Protein AF-X1FLJ1-F1 (afdb_monomer)

Radius of gyration: 23.93 Å; Cα contacts (8 Å, |Δi|>4): 595; chains: 1; bounding box: 66×40×69 Å

Solvent-accessible surface area (backbone atoms only — not comparable to full-atom values): 18015 Å² total; per-residue (Å²): 128,72,86,78,74,88,87,56,89,52,42,34,60,37,15,29,49,49,35,49,60,53,47,43,65,40,50,75,71,75,46,80,61,61,67,45,67,51,75,45,75,44,58,87,47,90,91,46,60,68,49,54,51,33,19,53,48,22,20,47,53,44,37,47,75,64,66,22,41,76,78,51,66,51,78,42,78,34,81,56,66,58,34,33,45,34,34,29,73,41,66,41,79,48,57,82,45,59,62,70,29,29,25,37,34,38,79,88,59,56,69,50,72,52,65,52,55,67,72,64,43,55,53,48,45,56,52,44,42,51,28,62,74,38,70,40,61,48,79,48,78,45,76,37,51,68,83,78,27,80,82,49,100,75,61,90,34,67,13,38,42,30,36,38,37,41,63,49,67,49,81,40,32,39,42,30,39,21,50,43,78,42,38,44,45,33,50,49,53,42,36,76,74,67,34,46,27,34,39,32,19,58,48,56,94,45,28,42,56,91,67,41,75,76,48,76,43,67,42,51,36,49,68,76,63,48,53,75,78,52,84,68,29,68,51,23,33,37,38,37,47,46,99,43,69,72,55,39,42,55,49,44,71,74,49,58,84,51,52,41,70,38,40,29,32,65,56,52,62,73,57,43,51,53,47,50,56,52,41,42,75,72,68,47,50,74,72,51,56,69,62,46,36,60,47,46,40,49,93,76,80,58,82,49,52,63,46,42,22,51,22,34,50,50,37,52,51,48,51,62,49,42,62,57,44,78,60,66,77,128

Structure (mmCIF, N/CA/C/O backbone):
data_AF-X1FLJ1-F1
#
_entry.id   AF-X1FLJ1-F1
#
loop_
_atom_site.group_PDB
_atom_site.id
_atom_site.type_symbol
_atom_site.label_atom_id
_atom_site.label_alt_id
_atom_site.label_comp_id
_atom_site.label_asym_id
_atom_site.label_entity_id
_atom_site.label_seq_id
_atom_site.pdbx_PDB_ins_code
_atom_site.Cartn_x
_atom_site.Cartn_y
_atom_site.Cartn_z
_atom_site.occupancy
_atom_site.B_iso_or_equiv
_atom_site.auth_seq_id
_atom_site.auth_comp_id
_atom_site.auth_asym_id
_atom_site.auth_atom_id
_atom_site.pdbx_PDB_model_num
ATOM 1 N N . LEU A 1 1 ? 14.827 -4.213 -20.653 1.00 69.88 1 LEU A N 1
ATOM 2 C CA . LEU A 1 1 ? 14.057 -4.646 -19.470 1.00 69.88 1 LEU A CA 1
ATOM 3 C C . LEU A 1 1 ? 13.052 -3.550 -19.236 1.00 69.88 1 LEU A C 1
ATOM 5 O O . LEU A 1 1 ? 13.488 -2.444 -18.949 1.00 69.88 1 LEU A O 1
ATOM 9 N N . ASP A 1 2 ? 11.773 -3.857 -19.389 1.00 81.25 2 ASP A N 1
ATOM 10 C CA . ASP A 1 2 ? 10.688 -2.946 -19.048 1.00 81.25 2 ASP A CA 1
ATOM 11 C C . ASP A 1 2 ? 9.865 -3.532 -17.919 1.00 81.25 2 ASP A C 1
ATOM 13 O O . ASP A 1 2 ? 9.737 -4.748 -17.787 1.00 81.25 2 ASP A O 1
ATOM 17 N N . LEU A 1 3 ? 9.362 -2.641 -17.075 1.00 81.38 3 LEU A N 1
ATOM 18 C CA . LEU A 1 3 ? 8.649 -2.964 -15.853 1.00 81.38 3 LEU A CA 1
ATOM 19 C C . LEU A 1 3 ? 7.486 -1.997 -15.723 1.00 81.38 3 LEU A C 1
ATOM 21 O O . LEU A 1 3 ? 7.620 -0.808 -16.011 1.00 81.38 3 LEU A O 1
ATOM 25 N N . ILE A 1 4 ? 6.358 -2.517 -15.264 1.00 85.38 4 ILE A N 1
ATOM 26 C CA . ILE A 1 4 ? 5.171 -1.728 -14.979 1.00 85.38 4 ILE A CA 1
ATOM 27 C C . ILE A 1 4 ? 4.525 -2.270 -13.709 1.00 85.38 4 ILE A C 1
ATOM 29 O O . ILE A 1 4 ? 4.491 -3.480 -13.486 1.00 85.38 4 ILE A O 1
ATOM 33 N N . THR A 1 5 ? 4.045 -1.374 -12.855 1.00 84.69 5 THR A N 1
ATOM 34 C CA . THR A 1 5 ? 3.242 -1.740 -11.688 1.00 84.69 5 THR A CA 1
ATOM 35 C C . THR A 1 5 ? 1.772 -1.900 -12.089 1.00 84.69 5 THR A C 1
ATOM 37 O O . THR A 1 5 ? 1.360 -1.361 -13.117 1.00 84.69 5 THR A O 1
ATOM 40 N N . PRO A 1 6 ? 0.948 -2.634 -11.322 1.00 81.06 6 PRO A N 1
ATOM 41 C CA . PRO A 1 6 ? -0.472 -2.791 -11.634 1.00 81.06 6 PRO A CA 1
ATOM 42 C C . PRO A 1 6 ? -1.200 -1.447 -11.792 1.00 81.06 6 PRO A C 1
ATOM 44 O O . PRO A 1 6 ? -1.387 -0.713 -10.822 1.00 81.06 6 PRO A O 1
ATOM 47 N N . ILE A 1 7 ? -1.629 -1.137 -13.021 1.00 81.56 7 ILE A N 1
ATOM 48 C CA . ILE A 1 7 ? -2.402 0.076 -13.357 1.00 81.56 7 ILE A CA 1
ATOM 49 C C . ILE A 1 7 ? -3.901 -0.193 -13.556 1.00 81.56 7 ILE A C 1
ATOM 51 O O . ILE A 1 7 ? -4.692 0.741 -13.668 1.00 81.56 7 ILE A O 1
ATOM 55 N N . VAL A 1 8 ? -4.297 -1.467 -13.598 1.00 85.25 8 VAL A N 1
ATOM 56 C CA . VAL A 1 8 ? -5.686 -1.924 -13.733 1.00 85.25 8 VAL A CA 1
ATOM 57 C C . VAL A 1 8 ? -5.975 -3.017 -12.706 1.00 85.25 8 VAL A C 1
ATOM 59 O O . VAL A 1 8 ? -5.059 -3.694 -12.245 1.00 85.25 8 VAL A O 1
ATOM 62 N N . ASN A 1 9 ? -7.249 -3.180 -12.341 1.00 83.25 9 ASN A N 1
ATOM 63 C CA . ASN A 1 9 ? -7.660 -4.171 -11.340 1.00 83.25 9 ASN A CA 1
ATOM 64 C C . ASN A 1 9 ? -7.818 -5.587 -11.916 1.00 83.25 9 ASN A C 1
ATOM 66 O O . ASN A 1 9 ? -7.752 -6.545 -11.156 1.00 83.25 9 ASN A O 1
ATOM 70 N N . ASP A 1 10 ? -8.054 -5.722 -13.224 1.00 92.25 10 ASP A N 1
ATOM 71 C CA . ASP A 1 10 ? -8.157 -7.029 -13.876 1.00 92.25 10 ASP A CA 1
ATOM 72 C C . ASP A 1 10 ? -6.744 -7.618 -14.072 1.00 92.25 10 ASP A C 1
ATOM 74 O O . ASP A 1 10 ? -5.948 -7.033 -14.819 1.00 92.25 10 ASP A O 1
ATOM 78 N N . PRO A 1 11 ? -6.405 -8.747 -13.420 1.00 93.44 11 PRO A N 1
ATOM 79 C CA . PRO A 1 11 ? -5.055 -9.301 -13.476 1.00 93.44 11 PRO A CA 1
ATOM 80 C C . PRO A 1 11 ? -4.674 -9.801 -14.875 1.00 93.44 11 PRO A C 1
ATOM 82 O O . PRO A 1 11 ? -3.530 -9.639 -15.296 1.00 93.44 11 PRO A O 1
ATOM 85 N N . TYR A 1 12 ? -5.627 -10.362 -15.624 1.00 96.56 12 TYR A N 1
ATOM 86 C CA . TYR A 1 12 ? -5.382 -10.854 -16.978 1.00 96.56 12 TYR A CA 1
ATOM 87 C C . TYR A 1 12 ? -5.084 -9.693 -17.930 1.00 96.56 12 TYR A C 1
ATOM 89 O O . TYR A 1 12 ? -4.070 -9.704 -18.632 1.00 96.56 12 TYR A O 1
ATOM 97 N N . ILE A 1 13 ? -5.905 -8.639 -17.890 1.00 96.31 13 ILE A N 1
ATOM 98 C CA . ILE A 1 13 ? -5.662 -7.420 -18.674 1.00 96.31 13 ILE A CA 1
ATOM 99 C C . ILE A 1 13 ? -4.334 -6.774 -18.264 1.00 96.31 13 ILE A C 1
ATOM 101 O O . ILE A 1 13 ? -3.586 -6.309 -19.126 1.00 96.31 13 ILE A O 1
ATOM 105 N N . PHE A 1 14 ? -3.992 -6.768 -16.972 1.00 95.69 14 PHE A N 1
ATOM 106 C CA . PHE A 1 14 ? -2.696 -6.260 -16.527 1.00 95.69 14 PHE A CA 1
ATOM 107 C C . PHE A 1 14 ? -1.528 -7.034 -17.155 1.00 95.69 14 PHE A C 1
ATOM 109 O O . PHE A 1 14 ? -0.599 -6.413 -17.674 1.00 95.69 14 PHE A O 1
ATOM 116 N N . GLY A 1 15 ? -1.603 -8.368 -17.188 1.00 95.62 15 GLY A N 1
ATOM 117 C CA . GLY A 1 15 ? -0.629 -9.211 -17.882 1.00 95.62 15 GLY A CA 1
ATOM 118 C C . GLY A 1 15 ? -0.461 -8.841 -19.357 1.00 95.62 15 GLY A C 1
ATOM 119 O O . GLY A 1 15 ? 0.662 -8.682 -19.842 1.00 95.62 15 GLY A O 1
ATOM 120 N N . GLN A 1 16 ? -1.577 -8.616 -20.058 1.00 96.56 16 GLN A N 1
ATOM 121 C CA . GLN A 1 16 ? -1.565 -8.178 -21.456 1.00 96.56 16 GLN A CA 1
ATOM 122 C C . GLN A 1 16 ? -0.873 -6.819 -21.636 1.00 96.56 16 GLN A C 1
ATOM 124 O O . GLN A 1 16 ? -0.062 -6.645 -22.551 1.00 96.56 16 GLN A O 1
ATOM 129 N N . ILE A 1 17 ? -1.171 -5.855 -20.760 1.00 95.69 17 ILE A N 1
ATOM 130 C CA . ILE A 1 17 ? -0.551 -4.525 -20.771 1.00 95.69 17 ILE A CA 1
ATOM 131 C C . ILE A 1 17 ? 0.958 -4.638 -20.533 1.00 95.69 17 ILE A C 1
ATOM 133 O O . ILE A 1 17 ? 1.732 -4.037 -21.275 1.00 95.69 17 ILE A O 1
ATOM 137 N N . ALA A 1 18 ? 1.388 -5.424 -19.542 1.00 94.50 18 ALA A N 1
ATOM 138 C CA . ALA A 1 18 ? 2.800 -5.592 -19.207 1.00 94.50 18 ALA A CA 1
ATOM 139 C C . ALA A 1 18 ? 3.608 -6.203 -20.364 1.00 94.50 18 ALA A C 1
ATOM 141 O O . ALA A 1 18 ? 4.689 -5.705 -20.702 1.00 94.50 18 ALA A O 1
ATOM 142 N N . ALA A 1 19 ? 3.062 -7.232 -21.022 1.00 94.81 19 ALA A N 1
ATOM 143 C CA . ALA A 1 19 ? 3.672 -7.820 -22.211 1.00 94.81 19 ALA A CA 1
ATOM 144 C C . ALA A 1 19 ? 3.721 -6.822 -23.376 1.00 94.81 19 ALA A C 1
ATOM 146 O O . ALA A 1 19 ? 4.769 -6.649 -23.992 1.00 94.81 19 ALA A O 1
ATOM 147 N N . THR A 1 20 ? 2.623 -6.109 -23.640 1.00 94.31 20 THR A N 1
ATOM 148 C CA . THR A 1 20 ? 2.565 -5.097 -24.708 1.00 94.31 20 THR A CA 1
ATOM 149 C C . THR A 1 20 ? 3.592 -3.989 -24.484 1.00 94.31 20 THR A C 1
ATOM 151 O O . THR A 1 20 ? 4.325 -3.640 -25.407 1.00 94.31 20 THR A O 1
ATOM 154 N N . ASN A 1 21 ? 3.702 -3.484 -23.252 1.00 92.50 21 ASN A N 1
ATOM 155 C CA . ASN A 1 21 ? 4.694 -2.481 -22.873 1.00 92.50 21 ASN A CA 1
ATOM 156 C C . ASN A 1 21 ? 6.121 -2.981 -23.140 1.00 92.50 21 ASN A C 1
ATOM 158 O O . ASN A 1 21 ? 6.906 -2.281 -23.766 1.00 92.50 21 ASN A O 1
ATOM 162 N N . SER A 1 22 ? 6.423 -4.221 -22.748 1.00 91.38 22 SER A N 1
ATOM 163 C CA . SER A 1 22 ? 7.750 -4.821 -22.944 1.00 91.38 22 SER A CA 1
ATOM 164 C C . SER A 1 22 ? 8.102 -5.081 -24.414 1.00 91.38 22 SER A C 1
ATOM 166 O O . SER A 1 22 ? 9.275 -5.090 -24.780 1.00 91.38 22 SER A O 1
ATOM 168 N N . LEU A 1 23 ? 7.104 -5.327 -25.266 1.00 92.62 23 LEU A N 1
ATOM 169 C CA . LEU A 1 23 ? 7.299 -5.569 -26.699 1.00 92.62 23 LEU A CA 1
ATOM 170 C C . LEU A 1 23 ? 7.331 -4.273 -27.522 1.00 92.62 23 LEU A C 1
ATOM 172 O O . LEU A 1 23 ? 7.890 -4.265 -28.620 1.00 92.62 23 LEU A O 1
ATOM 176 N N . SER A 1 24 ? 6.745 -3.189 -27.006 1.00 91.19 24 SER A N 1
ATOM 177 C CA . SER A 1 24 ? 6.569 -1.915 -27.710 1.00 91.19 24 SER A CA 1
ATOM 178 C C . SER A 1 24 ? 7.878 -1.369 -28.281 1.00 91.19 24 SER A C 1
ATOM 180 O O . SER A 1 24 ? 7.930 -1.001 -29.454 1.00 91.19 24 SER A O 1
ATOM 182 N N . ASP A 1 25 ? 8.955 -1.384 -27.494 1.00 85.38 25 ASP A N 1
ATOM 183 C CA . ASP A 1 25 ? 10.261 -0.867 -27.916 1.00 85.38 25 ASP A CA 1
ATOM 184 C C . ASP A 1 25 ? 10.845 -1.651 -29.101 1.00 85.38 25 ASP A C 1
ATOM 186 O O . ASP A 1 25 ? 11.463 -1.072 -29.995 1.00 85.38 25 ASP A O 1
ATOM 190 N N . ILE A 1 26 ? 10.601 -2.965 -29.165 1.00 90.00 26 ILE A N 1
ATOM 191 C CA . ILE A 1 26 ? 11.050 -3.805 -30.284 1.00 90.00 26 ILE A CA 1
ATOM 192 C C . ILE A 1 26 ? 10.320 -3.396 -31.565 1.00 90.00 26 ILE A C 1
ATOM 194 O O . ILE A 1 26 ? 10.958 -3.205 -32.603 1.00 90.00 26 ILE A O 1
ATOM 198 N N . PHE A 1 27 ? 8.998 -3.221 -31.489 1.00 91.25 27 PHE A N 1
ATOM 199 C CA . PHE A 1 27 ? 8.196 -2.790 -32.632 1.00 91.25 27 PHE A CA 1
ATOM 200 C C . PHE A 1 27 ? 8.548 -1.374 -33.091 1.00 91.25 27 PHE A C 1
ATOM 202 O O . PHE A 1 27 ? 8.663 -1.138 -34.293 1.00 91.25 27 PHE A O 1
ATOM 209 N N . ALA A 1 28 ? 8.769 -0.446 -32.156 1.00 88.81 28 ALA A N 1
ATOM 210 C CA . ALA A 1 28 ? 9.144 0.934 -32.460 1.00 88.81 28 ALA A CA 1
ATOM 211 C C . ALA A 1 28 ? 10.463 1.024 -33.245 1.00 88.81 28 ALA A C 1
ATOM 213 O O . ALA A 1 28 ? 10.627 1.897 -34.096 1.00 88.81 28 ALA A O 1
ATOM 214 N N . MET A 1 29 ? 11.376 0.079 -33.015 1.00 90.94 29 MET A N 1
ATOM 215 C CA . MET A 1 29 ? 12.639 -0.040 -33.746 1.00 90.94 29 MET A CA 1
ATOM 216 C C . MET A 1 29 ? 12.513 -0.793 -35.085 1.00 90.94 29 MET A C 1
ATOM 218 O O . MET A 1 29 ? 13.524 -1.057 -35.736 1.00 90.94 29 MET A O 1
ATOM 222 N N . GLY A 1 30 ? 11.299 -1.170 -35.503 1.00 92.62 30 GLY A N 1
ATOM 223 C CA . GLY A 1 30 ? 11.052 -1.992 -36.694 1.00 92.62 30 GLY A CA 1
ATOM 224 C C . GLY A 1 30 ? 11.479 -3.455 -36.534 1.00 92.62 30 GLY A C 1
ATOM 225 O O . GLY A 1 30 ? 11.584 -4.185 -37.520 1.00 92.62 30 GLY A O 1
ATOM 226 N N . GLY A 1 31 ? 11.760 -3.885 -35.303 1.00 93.06 31 GLY A N 1
ATOM 227 C CA . GLY A 1 31 ? 12.138 -5.251 -34.980 1.00 93.06 31 GLY A CA 1
ATOM 228 C C . GLY A 1 31 ? 10.933 -6.185 -34.897 1.00 93.06 31 GLY A C 1
ATOM 229 O O . GLY A 1 31 ? 9.794 -5.766 -34.694 1.00 93.06 31 GLY A O 1
ATOM 230 N N . ARG A 1 32 ? 11.204 -7.490 -35.004 1.00 94.06 32 ARG A N 1
ATOM 231 C CA . ARG A 1 32 ? 10.230 -8.549 -34.722 1.00 94.06 32 ARG A CA 1
ATOM 232 C C . ARG A 1 32 ? 10.650 -9.293 -33.453 1.00 94.06 32 ARG A C 1
ATOM 234 O O . ARG A 1 32 ? 11.754 -9.845 -33.446 1.00 94.06 32 ARG A O 1
ATOM 241 N N . PRO A 1 33 ? 9.817 -9.344 -32.400 1.00 94.00 33 PRO A N 1
ATOM 242 C CA . PRO A 1 33 ? 10.139 -10.126 -31.215 1.00 94.00 33 PRO A CA 1
ATOM 243 C C . PRO A 1 33 ? 10.197 -11.618 -31.571 1.00 94.00 33 PRO A C 1
ATOM 245 O O . PRO A 1 33 ? 9.377 -12.119 -32.338 1.00 94.00 33 PRO A O 1
ATOM 248 N N . LEU A 1 34 ? 11.199 -12.325 -31.042 1.00 94.25 34 LEU A N 1
ATOM 249 C CA . LEU A 1 34 ? 11.383 -13.766 -31.271 1.00 94.25 34 LEU A CA 1
ATOM 250 C C . LEU A 1 34 ? 11.090 -14.576 -30.014 1.00 94.25 34 LEU A C 1
ATOM 252 O O . LEU A 1 34 ? 10.431 -15.611 -30.081 1.00 94.25 34 LEU A O 1
ATOM 256 N N . MET A 1 35 ? 11.583 -14.101 -28.871 1.00 93.25 35 MET A N 1
ATOM 257 C CA . MET A 1 35 ? 11.403 -14.734 -27.573 1.00 93.25 35 MET A CA 1
ATOM 258 C C . MET A 1 35 ? 11.147 -13.682 -26.495 1.00 93.25 35 MET A C 1
ATOM 260 O O . MET A 1 35 ? 11.638 -12.558 -26.600 1.00 93.25 35 MET A O 1
ATOM 264 N N . ALA A 1 36 ? 10.419 -14.071 -25.453 1.00 93.19 36 ALA A N 1
ATOM 265 C CA . ALA A 1 36 ? 10.181 -13.281 -24.251 1.00 93.19 36 ALA A CA 1
ATOM 266 C C . ALA A 1 36 ? 10.453 -14.113 -22.988 1.00 93.19 36 ALA A C 1
ATOM 268 O O . ALA A 1 36 ? 10.401 -15.346 -23.017 1.00 93.19 36 ALA A O 1
ATOM 269 N N . LEU A 1 37 ? 10.723 -13.425 -21.879 1.00 92.00 37 LEU A N 1
ATOM 270 C CA . LEU A 1 37 ? 10.804 -13.997 -20.537 1.00 92.00 37 LEU A CA 1
ATOM 271 C C . LEU A 1 37 ? 9.834 -13.239 -19.631 1.00 92.00 37 LEU A C 1
ATOM 273 O O . LEU A 1 37 ? 9.880 -12.010 -19.592 1.00 92.00 37 LEU A O 1
ATOM 277 N N . ASN A 1 38 ? 9.001 -13.958 -18.880 1.00 89.31 38 ASN A N 1
ATOM 278 C CA . ASN A 1 38 ? 8.121 -13.344 -17.888 1.00 89.31 38 ASN A CA 1
ATOM 279 C C . ASN A 1 38 ? 8.876 -13.155 -16.572 1.00 89.31 38 ASN A C 1
ATOM 281 O O . ASN A 1 38 ? 9.329 -14.124 -15.970 1.00 89.31 38 ASN A O 1
ATOM 285 N N . ILE A 1 39 ? 8.998 -11.916 -16.106 1.00 88.25 39 ILE A N 1
ATOM 286 C CA . ILE A 1 39 ? 9.539 -11.617 -14.779 1.00 88.25 39 ILE A CA 1
ATOM 287 C C . ILE A 1 39 ? 8.430 -10.960 -13.975 1.00 88.25 39 ILE A C 1
ATOM 289 O O . ILE A 1 39 ? 7.877 -9.949 -14.403 1.00 88.25 39 ILE A O 1
ATOM 293 N N . VAL A 1 40 ? 8.095 -11.545 -12.828 1.00 88.00 40 VAL A N 1
ATOM 294 C CA . VAL A 1 40 ? 6.990 -11.075 -11.992 1.00 88.00 40 VAL A CA 1
ATOM 295 C C . VAL A 1 40 ? 7.403 -10.998 -10.528 1.00 88.00 40 VAL A C 1
ATOM 297 O O . VAL A 1 40 ? 7.971 -11.931 -9.964 1.00 88.00 40 VAL A O 1
ATOM 300 N N . CYS A 1 41 ? 7.096 -9.865 -9.913 1.00 84.50 41 CYS A N 1
ATOM 301 C CA . CYS A 1 41 ? 7.136 -9.682 -8.471 1.00 84.50 41 CYS A CA 1
ATOM 302 C C . CYS A 1 41 ? 5.701 -9.843 -7.970 1.00 84.50 41 CYS A C 1
ATOM 304 O O . CYS A 1 41 ? 4.820 -9.100 -8.405 1.00 84.50 41 CYS A O 1
ATOM 306 N N . PHE A 1 42 ? 5.449 -10.841 -7.127 1.00 84.62 42 PHE A N 1
ATOM 307 C CA . PHE A 1 42 ? 4.107 -11.133 -6.628 1.00 84.62 42 PHE A CA 1
ATOM 308 C C . PHE A 1 42 ? 4.179 -11.495 -5.142 1.00 84.62 42 PHE A C 1
ATOM 310 O O . PHE A 1 42 ? 5.039 -12.299 -4.774 1.00 84.62 42 PHE A O 1
ATOM 317 N N . PRO A 1 43 ? 3.325 -10.924 -4.278 1.00 79.31 43 PRO A N 1
ATOM 318 C CA . PRO A 1 43 ? 3.330 -11.263 -2.864 1.00 79.31 43 PRO A CA 1
ATOM 319 C C . PRO A 1 43 ? 2.867 -12.704 -2.665 1.00 79.31 43 PRO A C 1
ATOM 321 O O . PRO A 1 43 ? 1.841 -13.128 -3.198 1.00 79.31 43 PRO A O 1
ATOM 324 N N . GLU A 1 44 ? 3.623 -13.470 -1.882 1.00 76.38 44 GLU A N 1
ATOM 325 C CA . GLU A 1 44 ? 3.192 -14.793 -1.437 1.00 76.38 44 GLU A CA 1
ATOM 326 C C . GLU A 1 44 ? 2.045 -14.642 -0.434 1.00 76.38 44 GLU A C 1
ATOM 328 O O . GLU A 1 44 ? 2.251 -14.481 0.768 1.00 76.38 44 GLU A O 1
ATOM 333 N N . GLU A 1 45 ? 0.823 -14.659 -0.958 1.00 71.94 45 GLU A N 1
ATOM 334 C CA . GLU A 1 45 ? -0.414 -14.576 -0.191 1.00 71.94 45 GLU A CA 1
ATOM 335 C C . GLU A 1 45 ? -1.278 -15.807 -0.483 1.00 71.94 45 GLU A C 1
ATOM 337 O O . GLU A 1 45 ? -1.580 -16.136 -1.639 1.00 71.94 45 GLU A O 1
ATOM 342 N N . GLU A 1 46 ? -1.670 -16.508 0.582 1.00 66.31 46 GLU A N 1
ATOM 343 C CA . GLU A 1 46 ? -2.487 -17.715 0.488 1.00 66.31 46 GLU A CA 1
ATOM 344 C C . GLU A 1 46 ? -3.801 -17.419 -0.256 1.00 66.31 46 GLU A C 1
ATOM 346 O O . GLU A 1 46 ? -4.460 -16.405 -0.032 1.00 66.31 46 GLU A O 1
ATOM 351 N N . GLY A 1 47 ? -4.159 -18.284 -1.209 1.00 68.94 47 GLY A N 1
ATOM 352 C CA . GLY A 1 47 ? -5.358 -18.116 -2.036 1.00 68.94 47 GLY A CA 1
ATOM 353 C C . GLY A 1 47 ? -5.248 -17.097 -3.180 1.00 68.94 47 GLY A C 1
ATOM 354 O O . GLY A 1 47 ? -6.179 -17.003 -3.979 1.00 68.94 47 GLY A O 1
ATOM 355 N N . LYS A 1 48 ? -4.130 -16.370 -3.343 1.00 81.62 48 LYS A N 1
ATOM 356 C CA . LYS A 1 48 ? -3.985 -15.355 -4.412 1.00 81.62 48 LYS A CA 1
ATOM 357 C C . LYS A 1 48 ? -3.217 -15.819 -5.651 1.00 81.62 48 LYS A C 1
ATOM 359 O O . LYS A 1 48 ? -3.223 -15.106 -6.650 1.00 81.62 48 LYS A O 1
ATOM 364 N N . TYR A 1 49 ? -2.679 -17.040 -5.662 1.00 87.00 49 TYR A N 1
ATOM 365 C CA . TYR A 1 49 ? -1.955 -17.601 -6.817 1.00 87.00 49 TYR A CA 1
ATOM 366 C C . TYR A 1 49 ? -2.770 -17.648 -8.118 1.00 87.00 49 TYR A C 1
ATOM 368 O O . TYR A 1 49 ? -2.213 -17.425 -9.185 1.00 87.00 49 TYR A O 1
ATOM 376 N N . HIS A 1 50 ? -4.093 -17.807 -8.047 1.00 89.56 50 HIS A N 1
ATOM 377 C CA . HIS A 1 50 ? -4.945 -17.713 -9.239 1.00 89.56 50 HIS A CA 1
ATOM 378 C C . HIS A 1 50 ? -4.847 -16.349 -9.964 1.00 89.56 50 HIS A C 1
ATOM 380 O O . HIS A 1 50 ? -4.969 -16.292 -11.184 1.00 89.56 50 HIS A O 1
ATOM 386 N N . LEU A 1 51 ? -4.587 -15.246 -9.2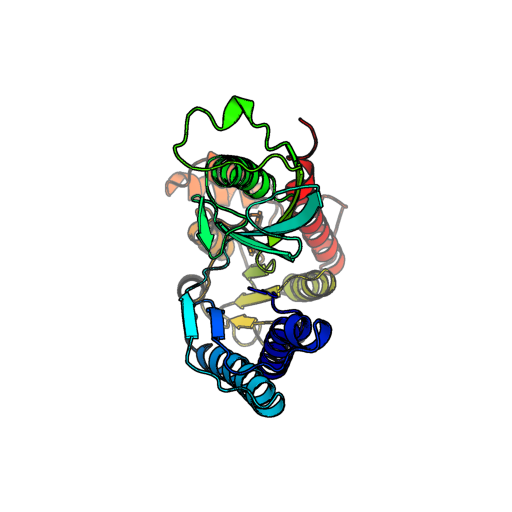43 1.00 91.19 51 LEU A N 1
ATOM 387 C CA . LEU A 1 51 ? -4.376 -13.927 -9.851 1.00 91.19 51 LEU A CA 1
ATOM 388 C C . LEU A 1 51 ? -3.041 -13.895 -10.596 1.00 91.19 51 LEU A C 1
ATOM 390 O O . LEU A 1 51 ? -2.962 -13.327 -11.682 1.00 91.19 51 LEU A O 1
ATOM 394 N N . LEU A 1 52 ? -2.004 -14.516 -10.023 1.00 91.56 52 LEU A N 1
ATOM 395 C CA . LEU A 1 52 ? -0.706 -14.665 -10.673 1.00 91.56 52 LEU A CA 1
ATOM 396 C C . LEU A 1 52 ? -0.843 -15.462 -11.976 1.00 91.56 52 LEU A C 1
ATOM 398 O O . LEU A 1 52 ? -0.325 -15.025 -13.002 1.00 91.56 52 LEU A O 1
ATOM 402 N N . ASP A 1 53 ? -1.597 -16.562 -11.958 1.00 93.00 53 ASP A N 1
ATOM 403 C CA . ASP A 1 53 ? -1.878 -17.359 -13.156 1.00 93.00 53 ASP A CA 1
ATOM 404 C C . ASP A 1 53 ? -2.556 -16.513 -14.242 1.00 93.00 53 ASP A C 1
ATOM 406 O O . ASP A 1 53 ? -2.129 -16.526 -15.396 1.00 93.00 53 ASP A O 1
ATOM 410 N N . MET A 1 54 ? -3.562 -15.708 -13.876 1.00 95.88 54 MET A N 1
ATOM 411 C CA . MET A 1 54 ? -4.235 -14.795 -14.807 1.00 95.88 54 MET A CA 1
ATOM 412 C C . MET A 1 54 ? -3.275 -13.762 -15.415 1.00 95.88 54 MET A C 1
ATOM 414 O O . MET A 1 54 ? -3.312 -13.546 -16.627 1.00 95.88 54 MET A O 1
ATOM 418 N N . ILE A 1 55 ? -2.398 -13.151 -14.607 1.00 95.19 55 ILE A N 1
ATOM 419 C CA . ILE A 1 55 ? -1.383 -12.193 -15.085 1.00 95.19 55 ILE A CA 1
ATOM 420 C C . ILE A 1 55 ? -0.442 -12.871 -16.082 1.00 95.19 55 ILE A C 1
ATOM 422 O O . ILE A 1 55 ? -0.214 -12.361 -17.181 1.00 95.19 55 ILE A O 1
ATOM 426 N N . LEU A 1 56 ? 0.104 -14.031 -15.713 1.00 95.25 56 LEU A N 1
ATOM 427 C CA . LEU A 1 56 ? 1.040 -14.768 -16.556 1.00 95.25 56 LEU A CA 1
ATOM 428 C C . LEU A 1 56 ? 0.379 -15.221 -17.862 1.00 95.25 56 LEU A C 1
ATOM 430 O O . LEU A 1 56 ? 1.005 -15.107 -18.917 1.00 95.25 56 LEU A O 1
ATOM 434 N N . GLN A 1 57 ? -0.882 -15.656 -17.805 1.00 96.44 57 GLN A N 1
ATOM 435 C CA . GLN A 1 57 ? -1.658 -16.044 -18.979 1.00 96.44 57 GLN A CA 1
ATOM 436 C C . GLN A 1 57 ? -1.904 -14.857 -19.915 1.00 96.44 57 GLN A C 1
ATOM 438 O O . GLN A 1 57 ? -1.644 -14.963 -21.110 1.00 96.44 57 GLN A O 1
ATOM 443 N N . GLY A 1 58 ? -2.331 -13.705 -19.388 1.00 96.94 58 GLY A N 1
ATOM 444 C CA . GLY A 1 58 ? -2.537 -12.502 -20.199 1.00 96.94 58 GLY A CA 1
ATOM 445 C C . GLY A 1 58 ? -1.258 -12.053 -20.908 1.00 96.94 58 GLY A C 1
ATOM 446 O O . GLY A 1 58 ? -1.280 -11.712 -22.093 1.00 96.94 58 GLY A O 1
ATOM 447 N N . GLY A 1 59 ? -0.118 -12.118 -20.215 1.00 96.31 59 GLY A N 1
ATOM 448 C CA . GLY A 1 59 ? 1.180 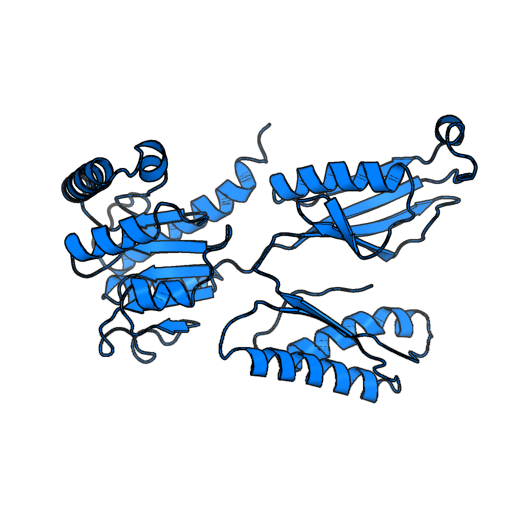-11.838 -20.822 1.00 96.31 59 GLY A CA 1
ATOM 449 C C . GLY A 1 59 ? 1.556 -12.848 -21.911 1.00 96.31 59 GLY A C 1
ATOM 450 O O . GLY A 1 59 ? 1.963 -12.452 -23.005 1.00 96.31 59 GLY A O 1
ATOM 451 N N . ALA A 1 60 ? 1.377 -14.145 -21.642 1.00 96.56 60 ALA A N 1
ATOM 452 C CA . ALA A 1 60 ? 1.663 -15.217 -22.594 1.00 96.56 60 ALA A CA 1
ATOM 453 C C . ALA A 1 60 ? 0.829 -15.090 -23.879 1.00 96.56 60 ALA A C 1
ATOM 455 O O . ALA A 1 60 ? 1.382 -15.195 -24.975 1.00 96.56 60 ALA A O 1
ATOM 456 N N . ASP A 1 61 ? -0.465 -14.783 -23.754 1.00 97.88 61 ASP A N 1
ATOM 457 C CA . ASP A 1 61 ? -1.367 -14.602 -24.893 1.00 97.88 61 ASP A CA 1
ATOM 458 C C . ASP A 1 61 ? -0.912 -13.443 -25.789 1.00 97.88 61 ASP A C 1
ATOM 460 O O . ASP A 1 61 ? -0.898 -13.574 -27.014 1.00 97.88 61 ASP A O 1
ATOM 464 N N . LYS A 1 62 ? -0.457 -12.326 -25.203 1.00 97.00 62 LYS A N 1
ATOM 465 C CA . LYS A 1 62 ? 0.056 -11.187 -25.983 1.00 97.00 62 LYS A CA 1
ATOM 466 C C . LYS A 1 62 ? 1.403 -11.450 -26.638 1.00 97.00 62 LYS A C 1
ATOM 468 O O . LYS A 1 62 ? 1.629 -10.998 -27.759 1.00 97.00 62 LYS A O 1
ATOM 473 N N . VAL A 1 63 ? 2.286 -12.200 -25.983 1.00 96.62 63 VAL A N 1
ATOM 474 C CA . VAL A 1 63 ? 3.544 -12.653 -26.597 1.00 96.62 63 VAL A CA 1
ATOM 475 C C . VAL A 1 63 ? 3.258 -13.563 -27.798 1.00 96.62 63 VAL A C 1
ATOM 477 O O . VAL A 1 63 ? 3.875 -13.393 -28.852 1.00 96.62 63 VAL A O 1
ATOM 480 N N . ALA A 1 64 ? 2.291 -14.475 -27.670 1.00 96.75 64 ALA A N 1
ATOM 481 C CA . ALA A 1 64 ? 1.872 -15.356 -28.756 1.00 96.75 64 ALA A CA 1
ATOM 482 C C . ALA A 1 64 ? 1.228 -14.579 -29.918 1.00 96.75 64 ALA A C 1
ATOM 484 O O . ALA A 1 64 ? 1.571 -14.818 -31.076 1.00 96.75 64 ALA A O 1
ATOM 485 N N . GLU A 1 65 ? 0.359 -13.606 -29.625 1.00 96.81 65 GLU A N 1
ATOM 486 C CA . GLU A 1 65 ? -0.244 -12.702 -30.619 1.00 96.81 65 GLU A CA 1
ATOM 487 C C . GLU A 1 65 ? 0.817 -11.913 -31.403 1.00 96.81 65 GLU A C 1
ATOM 489 O O . GLU A 1 65 ? 0.697 -11.738 -32.615 1.00 96.81 65 GLU A O 1
ATOM 494 N N . ALA A 1 66 ? 1.904 -11.508 -30.740 1.00 95.75 66 ALA A N 1
ATOM 495 C CA . ALA A 1 66 ? 3.056 -10.858 -31.363 1.00 95.75 66 ALA A CA 1
ATOM 496 C C . ALA A 1 66 ? 3.933 -11.801 -32.218 1.00 95.75 66 ALA A C 1
ATOM 498 O O . ALA A 1 66 ? 4.909 -11.353 -32.828 1.00 95.75 66 ALA A O 1
ATOM 499 N N . GLY A 1 67 ? 3.618 -13.100 -32.271 1.00 95.88 67 GLY A N 1
ATOM 500 C CA . GLY A 1 67 ? 4.379 -14.106 -33.015 1.00 95.88 67 GLY A CA 1
ATOM 501 C C . GLY A 1 67 ? 5.726 -14.468 -32.380 1.00 95.88 67 GLY A C 1
ATOM 502 O O . GLY A 1 67 ? 6.626 -14.927 -33.091 1.00 95.88 67 GLY A O 1
ATOM 503 N N . ALA A 1 68 ? 5.871 -14.243 -31.072 1.00 95.88 68 ALA A N 1
ATOM 504 C CA . ALA A 1 68 ? 7.054 -14.576 -30.288 1.00 95.88 68 ALA A CA 1
ATOM 505 C C . ALA A 1 68 ? 6.798 -15.782 -29.368 1.00 95.88 68 ALA A C 1
ATOM 507 O O . ALA A 1 68 ? 5.659 -16.135 -29.068 1.00 95.88 68 ALA A O 1
ATOM 508 N N . LEU A 1 69 ? 7.873 -16.424 -28.909 1.00 95.62 69 LEU A N 1
ATOM 509 C CA . LEU A 1 69 ? 7.814 -17.545 -27.970 1.00 95.62 69 LEU A CA 1
ATOM 510 C C . LEU A 1 69 ? 8.073 -17.070 -26.536 1.00 95.62 69 LEU A C 1
ATOM 512 O O . LEU A 1 69 ? 9.107 -16.466 -26.259 1.00 95.62 69 LEU A O 1
ATOM 516 N N . LEU A 1 70 ? 7.200 -17.414 -25.591 1.00 95.31 70 LEU A N 1
ATOM 517 C CA . LEU A 1 70 ? 7.527 -17.276 -24.173 1.00 95.31 70 LEU A CA 1
ATOM 518 C C . LEU A 1 70 ? 8.465 -18.422 -23.761 1.00 95.31 70 LEU A C 1
ATOM 520 O O . LEU A 1 70 ? 8.043 -19.570 -23.656 1.00 95.31 70 LEU A O 1
ATOM 524 N N . ALA A 1 71 ? 9.749 -18.119 -23.564 1.00 94.19 71 ALA A N 1
ATOM 525 C CA . ALA A 1 71 ? 10.791 -19.125 -23.338 1.00 94.19 71 ALA A CA 1
ATOM 526 C C . ALA A 1 71 ? 10.937 -19.545 -21.864 1.00 94.19 71 ALA A C 1
ATOM 528 O O . ALA A 1 71 ? 11.654 -20.496 -21.558 1.00 94.19 71 ALA A O 1
ATOM 529 N N . GLY A 1 72 ? 10.284 -18.833 -20.946 1.00 92.81 72 GLY A N 1
ATOM 530 C CA . GLY A 1 72 ? 10.353 -19.085 -19.512 1.00 92.81 72 GLY A CA 1
ATOM 531 C C . GLY A 1 72 ? 10.137 -17.813 -18.705 1.00 92.81 72 GLY A C 1
ATOM 532 O O . GLY A 1 72 ? 9.522 -16.853 -19.177 1.00 92.81 72 GLY A O 1
ATOM 533 N N . GLY A 1 73 ? 10.658 -17.802 -17.482 1.00 89.31 73 GLY A N 1
ATOM 534 C CA . GLY A 1 73 ? 10.502 -16.669 -16.588 1.00 89.31 73 GLY A CA 1
ATOM 535 C C . GLY A 1 73 ? 11.047 -16.893 -15.185 1.00 89.31 73 GLY A C 1
ATOM 536 O O . GLY A 1 73 ? 11.626 -17.938 -14.884 1.00 89.31 73 GLY A O 1
ATOM 537 N N . HIS A 1 74 ? 10.849 -15.895 -14.331 1.00 88.00 74 HIS A N 1
ATOM 538 C CA . HIS A 1 74 ? 11.125 -15.973 -12.904 1.00 88.00 74 HIS A CA 1
ATOM 539 C C . HIS A 1 74 ? 10.060 -15.212 -12.113 1.00 88.00 74 HIS A C 1
ATOM 541 O O . HIS A 1 74 ? 9.612 -14.143 -12.530 1.00 88.00 74 HIS A O 1
ATOM 547 N N . SER A 1 75 ? 9.684 -15.751 -10.959 1.00 86.12 75 SER A N 1
ATOM 548 C CA . SER A 1 75 ? 8.782 -15.103 -10.011 1.00 86.12 75 SER A CA 1
ATOM 549 C C . SER A 1 75 ? 9.496 -14.893 -8.685 1.00 86.12 75 SER A C 1
ATOM 551 O O . SER A 1 75 ? 10.159 -15.806 -8.194 1.00 86.12 75 SER A O 1
ATOM 553 N N . VAL A 1 76 ? 9.342 -13.712 -8.096 1.00 82.38 76 VAL A N 1
ATOM 554 C CA . VAL A 1 76 ? 9.908 -13.378 -6.786 1.00 82.38 76 VAL A CA 1
ATOM 555 C C . VAL A 1 76 ? 8.771 -13.075 -5.821 1.00 82.38 76 VAL A C 1
ATOM 557 O O . VAL A 1 76 ? 7.841 -12.352 -6.182 1.00 82.38 76 VAL A O 1
ATOM 560 N N . ASN A 1 77 ? 8.866 -13.612 -4.601 1.00 80.31 77 ASN A N 1
ATOM 561 C CA . ASN A 1 77 ? 7.994 -13.218 -3.499 1.00 80.31 77 ASN A CA 1
ATOM 562 C C . ASN A 1 77 ? 8.308 -11.765 -3.111 1.00 80.31 77 ASN A C 1
ATOM 564 O O . ASN A 1 77 ? 9.322 -11.497 -2.462 1.00 80.31 77 ASN A O 1
ATOM 568 N N . ASP A 1 78 ? 7.454 -10.841 -3.539 1.00 77.56 78 ASP A N 1
ATOM 569 C CA . ASP A 1 78 ? 7.577 -9.418 -3.237 1.00 77.56 78 ASP A CA 1
ATOM 570 C C . ASP A 1 78 ? 6.628 -9.025 -2.110 1.00 77.56 78 ASP A C 1
ATOM 572 O O . ASP A 1 78 ? 5.412 -9.017 -2.270 1.00 77.56 78 ASP A O 1
ATOM 576 N N . LYS A 1 79 ? 7.188 -8.639 -0.964 1.00 71.31 79 LYS A N 1
ATOM 577 C CA . LYS A 1 79 ? 6.424 -8.226 0.222 1.00 71.31 79 LYS A CA 1
ATOM 578 C C . LYS A 1 79 ? 6.003 -6.754 0.181 1.00 71.31 79 LYS A C 1
ATOM 580 O O . LYS A 1 79 ? 5.757 -6.164 1.234 1.00 71.31 79 LYS A O 1
ATOM 585 N N . GLY A 1 80 ? 5.943 -6.157 -1.008 1.00 72.56 80 GLY A N 1
ATOM 586 C CA . GLY A 1 80 ? 5.691 -4.735 -1.182 1.00 72.56 80 GLY A CA 1
ATOM 587 C C . GLY A 1 80 ? 6.883 -3.926 -0.692 1.00 72.56 80 GLY A C 1
ATOM 588 O O . GLY A 1 80 ? 6.743 -3.067 0.179 1.00 72.56 80 GLY A O 1
ATOM 589 N N . GLU A 1 81 ? 8.072 -4.213 -1.217 1.00 77.19 81 GLU A N 1
ATOM 590 C CA . GLU A 1 81 ? 9.229 -3.360 -0.963 1.00 77.19 81 GLU A CA 1
ATOM 591 C C . GLU A 1 81 ? 9.256 -2.176 -1.936 1.00 77.19 81 GLU A C 1
ATOM 593 O O . GLU A 1 81 ? 8.978 -2.308 -3.126 1.00 77.19 81 GLU A O 1
ATOM 598 N N . THR A 1 82 ? 9.621 -0.994 -1.439 1.00 83.38 82 THR A N 1
ATOM 599 C CA . THR A 1 82 ? 9.932 0.135 -2.320 1.00 83.38 82 THR A CA 1
ATOM 600 C C . THR A 1 82 ? 11.228 -0.160 -3.071 1.00 83.38 82 THR A C 1
ATOM 602 O O . THR A 1 82 ? 12.260 -0.429 -2.450 1.00 83.38 82 THR A O 1
ATOM 605 N N . ILE A 1 83 ? 11.188 -0.051 -4.396 1.00 88.56 83 ILE A N 1
ATOM 606 C CA . ILE A 1 83 ? 12.352 -0.212 -5.275 1.00 88.56 83 ILE A CA 1
ATOM 607 C C . ILE A 1 83 ? 12.521 1.025 -6.150 1.00 88.56 83 ILE A C 1
ATOM 609 O O . ILE A 1 83 ? 11.607 1.834 -6.303 1.00 88.56 83 ILE A O 1
ATOM 613 N N . ALA A 1 84 ? 13.704 1.181 -6.729 1.00 92.06 84 ALA A N 1
ATOM 614 C CA . ALA A 1 84 ? 13.995 2.269 -7.645 1.00 92.06 84 ALA A CA 1
ATOM 615 C C . ALA A 1 84 ? 14.249 1.728 -9.049 1.00 92.06 84 ALA A C 1
ATOM 617 O O . ALA A 1 84 ? 14.993 0.762 -9.221 1.00 92.06 84 ALA A O 1
ATOM 618 N N . LEU A 1 85 ? 13.665 2.384 -10.048 1.00 93.12 85 LEU A N 1
ATOM 619 C CA . LEU A 1 85 ? 13.947 2.156 -11.456 1.00 93.12 85 LEU A CA 1
ATOM 620 C C . LEU A 1 85 ? 14.826 3.289 -11.972 1.00 93.12 85 LEU A C 1
ATOM 622 O O . LEU A 1 85 ? 14.394 4.431 -12.111 1.00 93.12 85 LEU A O 1
ATOM 626 N N . VAL A 1 86 ? 16.068 2.964 -12.294 1.00 94.31 86 VAL A N 1
ATOM 627 C CA . VAL A 1 86 ? 16.989 3.882 -12.952 1.00 94.31 86 VAL A CA 1
ATOM 628 C C . VAL A 1 86 ? 16.841 3.728 -14.456 1.00 94.31 86 VAL A C 1
ATOM 630 O O . VAL A 1 86 ? 16.926 2.615 -14.967 1.00 94.31 86 VAL A O 1
ATOM 633 N N . THR A 1 87 ? 16.664 4.834 -15.174 1.00 94.06 87 THR A N 1
ATOM 634 C CA . THR A 1 87 ? 16.632 4.867 -16.642 1.00 94.06 87 THR A CA 1
ATOM 635 C C . THR A 1 87 ? 17.659 5.860 -17.173 1.00 94.06 87 THR A C 1
ATOM 637 O O . THR A 1 87 ? 17.685 7.013 -16.745 1.00 94.06 87 THR A O 1
ATOM 640 N N . VAL A 1 88 ? 18.477 5.443 -18.139 1.00 93.44 88 VAL A N 1
ATOM 641 C CA . VAL A 1 88 ? 19.312 6.353 -18.933 1.00 93.44 88 VAL A CA 1
ATOM 642 C C . VAL A 1 88 ? 18.411 7.102 -19.909 1.00 93.44 88 VAL A C 1
ATOM 644 O O . VAL A 1 88 ? 17.823 6.494 -20.802 1.00 93.44 88 VAL A O 1
ATOM 647 N N . ILE A 1 89 ? 18.295 8.417 -19.743 1.00 94.00 89 ILE A N 1
ATOM 648 C CA . ILE A 1 89 ? 17.382 9.252 -20.540 1.00 94.00 89 ILE A CA 1
ATOM 649 C C . ILE A 1 89 ? 18.104 10.103 -21.588 1.00 94.00 89 ILE A C 1
ATOM 651 O O . ILE A 1 89 ? 17.486 10.551 -22.547 1.00 94.00 89 ILE A O 1
ATOM 655 N N . GLU A 1 90 ? 19.408 10.329 -21.422 1.00 92.06 90 GLU A N 1
ATOM 656 C CA . GLU A 1 90 ? 20.233 11.081 -22.370 1.00 92.06 90 GLU A CA 1
ATOM 657 C C . GLU A 1 90 ? 21.667 10.549 -22.326 1.00 92.06 90 GLU A C 1
ATOM 659 O O . GLU A 1 90 ? 22.205 10.273 -21.251 1.00 92.06 90 GLU A O 1
ATOM 664 N N . THR A 1 91 ? 22.300 10.442 -23.490 1.00 90.25 91 THR A N 1
ATOM 665 C CA . THR A 1 91 ? 23.726 10.124 -23.621 1.00 90.25 91 THR A CA 1
ATOM 666 C C . THR A 1 91 ? 24.363 11.041 -24.656 1.00 90.25 91 THR A C 1
ATOM 668 O O . THR A 1 91 ? 23.776 11.263 -25.716 1.00 90.25 91 THR A O 1
ATOM 671 N N . LYS A 1 92 ? 25.579 11.527 -24.401 1.00 85.94 92 LYS A N 1
ATOM 672 C CA . LYS A 1 92 ? 26.408 12.251 -25.378 1.00 85.94 92 LYS A CA 1
ATOM 673 C C . LYS A 1 92 ? 27.778 11.603 -25.474 1.00 85.94 92 LYS A C 1
ATOM 675 O O . LYS A 1 92 ? 28.368 11.268 -24.457 1.00 85.94 92 LYS A O 1
ATOM 680 N N . GLY A 1 93 ? 28.315 11.468 -26.684 1.00 82.81 93 GLY A N 1
ATOM 681 C CA . GLY A 1 93 ? 29.610 10.817 -26.896 1.00 82.81 93 GLY A CA 1
ATOM 682 C C . GLY A 1 93 ? 29.574 9.311 -26.612 1.00 82.81 93 GLY A C 1
ATOM 683 O O . GLY A 1 93 ? 28.535 8.668 -26.743 1.00 82.81 93 GLY A O 1
ATOM 684 N N . SER A 1 94 ? 30.727 8.741 -26.251 1.00 79.12 94 SER A N 1
ATOM 685 C CA . SER A 1 94 ? 30.855 7.300 -26.001 1.00 79.12 94 SER A CA 1
ATOM 686 C C . SER A 1 94 ? 30.439 6.958 -24.570 1.00 79.12 94 SER A C 1
ATOM 688 O O . SER A 1 94 ? 31.097 7.382 -23.617 1.00 79.12 94 SER A O 1
ATOM 690 N N . THR A 1 95 ? 29.356 6.195 -24.431 1.00 77.12 95 THR A N 1
ATOM 691 C CA . THR A 1 95 ? 28.809 5.710 -23.156 1.00 77.12 95 THR A CA 1
ATOM 692 C C . THR A 1 95 ? 28.649 4.182 -23.212 1.00 77.12 95 THR A C 1
ATOM 694 O O . THR A 1 95 ? 28.398 3.648 -24.294 1.00 77.12 95 THR A O 1
ATOM 697 N N . PRO A 1 96 ? 28.794 3.447 -22.088 1.00 74.75 96 PRO A N 1
ATOM 698 C CA . PRO A 1 96 ? 28.734 1.978 -22.100 1.00 74.75 96 PRO A CA 1
ATOM 699 C C . PRO A 1 96 ? 27.365 1.410 -22.504 1.00 74.75 96 PRO A C 1
ATOM 701 O O . PRO A 1 96 ? 27.269 0.290 -23.009 1.00 74.75 96 PRO A O 1
ATOM 704 N N . ARG A 1 97 ? 26.291 2.172 -22.268 1.00 83.25 97 ARG A N 1
ATOM 705 C CA . ARG A 1 97 ? 24.918 1.859 -22.673 1.00 83.25 97 ARG A CA 1
ATOM 706 C C . ARG A 1 97 ? 24.240 3.114 -23.210 1.00 83.25 97 ARG A C 1
ATOM 708 O O . ARG A 1 97 ? 24.526 4.213 -22.751 1.00 83.25 97 ARG A O 1
ATOM 715 N N . GLY A 1 98 ? 23.336 2.922 -24.168 1.00 84.44 98 GLY A N 1
ATOM 716 C CA . GLY A 1 98 ? 22.552 4.002 -24.761 1.00 84.44 98 GLY A CA 1
ATOM 717 C C . GLY A 1 98 ? 21.310 4.379 -23.952 1.00 84.44 98 GLY A C 1
ATOM 718 O O . GLY A 1 98 ? 20.947 3.720 -22.973 1.00 84.44 98 GLY A O 1
ATOM 719 N N . VAL A 1 99 ? 20.639 5.434 -24.418 1.00 88.69 99 VAL A N 1
ATOM 720 C CA . VAL A 1 99 ? 19.309 5.849 -23.950 1.00 88.69 99 VAL A CA 1
ATOM 721 C C . VAL A 1 99 ? 18.346 4.657 -23.939 1.00 88.69 99 VAL A C 1
ATOM 723 O O . VAL A 1 99 ? 18.352 3.837 -24.855 1.00 88.69 99 VAL A O 1
ATOM 726 N N . GLY A 1 100 ? 17.538 4.560 -22.884 1.00 85.69 100 GLY A N 1
ATOM 727 C CA . GLY A 1 100 ? 16.597 3.463 -22.660 1.00 85.69 100 GLY A CA 1
ATOM 728 C C . GLY A 1 100 ? 17.152 2.323 -21.804 1.00 85.69 100 GLY A C 1
ATOM 729 O O . GLY A 1 100 ? 16.374 1.496 -21.336 1.00 85.69 100 GLY A O 1
ATOM 730 N N . ALA A 1 101 ? 18.461 2.281 -21.521 1.00 88.75 101 ALA A N 1
ATOM 731 C CA . ALA A 1 101 ? 19.007 1.311 -20.574 1.00 88.75 101 ALA A CA 1
ATOM 732 C C . ALA A 1 101 ? 18.411 1.511 -19.173 1.00 88.75 101 ALA A C 1
ATOM 734 O O . ALA A 1 101 ? 18.322 2.642 -18.685 1.00 88.75 101 ALA A O 1
ATOM 735 N N . LYS A 1 102 ? 18.011 0.407 -18.531 1.00 91.56 102 LYS A N 1
ATOM 736 C CA . LYS A 1 102 ? 17.365 0.418 -17.217 1.00 91.56 102 LYS A CA 1
ATOM 737 C C . LYS A 1 102 ? 18.061 -0.495 -16.218 1.00 91.56 102 LYS A C 1
ATOM 739 O O . LYS A 1 102 ? 18.610 -1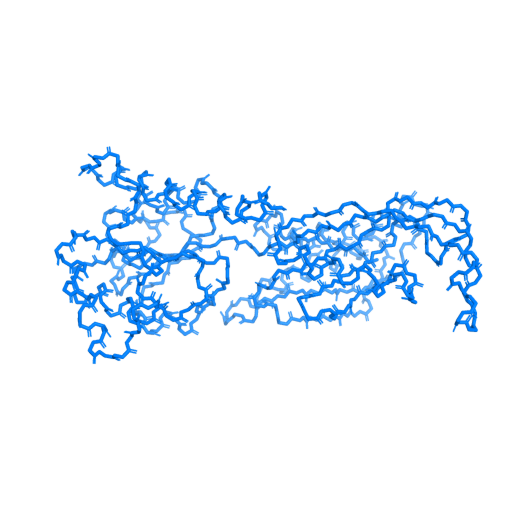.536 -16.587 1.00 91.56 102 LYS A O 1
ATOM 744 N N . MET A 1 103 ? 17.975 -0.113 -14.951 1.00 92.50 103 MET A N 1
ATOM 745 C CA . MET A 1 103 ? 18.455 -0.885 -13.811 1.00 92.50 103 MET A CA 1
ATOM 746 C C . MET A 1 103 ? 17.494 -0.707 -12.639 1.00 92.50 103 MET A C 1
ATOM 748 O O . MET A 1 103 ? 17.206 0.416 -12.235 1.00 92.50 103 MET A O 1
ATOM 752 N N . LEU A 1 104 ? 17.008 -1.816 -12.094 1.00 90.56 104 LEU A N 1
ATOM 753 C CA . LEU A 1 104 ? 16.324 -1.841 -10.810 1.00 90.56 104 LEU A CA 1
ATOM 754 C C . LEU A 1 104 ? 17.336 -1.895 -9.678 1.00 90.56 104 LEU A C 1
ATOM 756 O O . LEU A 1 104 ? 18.352 -2.575 -9.809 1.00 90.56 104 LEU A O 1
ATOM 760 N N . VAL A 1 105 ? 17.020 -1.240 -8.565 1.00 91.00 105 VAL A N 1
ATOM 761 C CA . VAL A 1 105 ? 17.824 -1.273 -7.341 1.00 91.00 105 VAL A CA 1
ATOM 762 C C . VAL A 1 105 ? 16.896 -1.337 -6.127 1.00 91.00 105 VAL A C 1
ATOM 764 O O . VAL A 1 105 ? 15.941 -0.560 -6.036 1.00 91.00 105 VAL A O 1
ATOM 767 N N . ASN A 1 106 ? 17.167 -2.245 -5.188 1.00 89.06 106 ASN A N 1
ATOM 768 C CA . ASN A 1 106 ? 16.452 -2.303 -3.909 1.00 89.06 106 ASN A CA 1
ATOM 769 C C . ASN A 1 106 ? 17.171 -1.492 -2.807 1.00 89.06 106 ASN A C 1
ATOM 771 O O . ASN A 1 106 ? 18.258 -0.950 -3.014 1.00 89.06 106 ASN A O 1
ATOM 775 N N . LYS A 1 107 ? 16.588 -1.434 -1.602 1.00 85.94 107 LYS A N 1
ATOM 776 C CA . LYS A 1 107 ? 17.162 -0.715 -0.442 1.00 85.94 107 LYS A CA 1
ATOM 777 C C . LYS A 1 107 ? 18.571 -1.184 -0.041 1.00 85.94 107 LYS A C 1
ATOM 779 O O . LYS A 1 107 ? 19.340 -0.393 0.503 1.00 85.94 107 LYS A O 1
ATOM 784 N N . ASP A 1 108 ? 18.911 -2.441 -0.329 1.00 87.25 108 ASP A N 1
ATOM 785 C CA . ASP A 1 108 ? 20.206 -3.049 -0.003 1.00 87.25 108 ASP A CA 1
ATOM 786 C C . ASP A 1 108 ? 21.256 -2.800 -1.103 1.00 87.25 108 ASP A C 1
ATOM 788 O O . ASP A 1 108 ? 22.443 -3.070 -0.918 1.00 87.25 108 ASP A O 1
ATOM 792 N N . GLY A 1 109 ? 20.846 -2.226 -2.240 1.00 87.69 109 GLY A N 1
ATOM 793 C CA . GLY A 1 109 ? 21.697 -1.996 -3.407 1.00 87.69 109 GLY A CA 1
ATOM 794 C C . GLY A 1 109 ? 21.826 -3.204 -4.336 1.00 87.69 109 GLY A C 1
ATOM 795 O O . GLY A 1 109 ? 22.682 -3.186 -5.216 1.00 87.69 109 GLY A O 1
ATOM 796 N N . LEU A 1 110 ? 21.006 -4.246 -4.157 1.00 88.81 110 LEU A N 1
ATOM 797 C CA . LEU A 1 110 ? 20.911 -5.350 -5.112 1.00 88.81 110 LEU A CA 1
ATOM 798 C C . LEU A 1 110 ? 20.271 -4.851 -6.405 1.00 88.81 110 LEU A C 1
ATOM 800 O O . LEU A 1 110 ? 19.295 -4.099 -6.356 1.00 88.81 110 LEU A O 1
ATOM 804 N N . ILE A 1 111 ? 20.814 -5.291 -7.543 1.00 89.31 111 ILE A N 1
ATOM 805 C CA . ILE A 1 111 ? 20.421 -4.792 -8.861 1.00 89.31 111 ILE A CA 1
ATOM 806 C C . ILE A 1 111 ? 19.835 -5.867 -9.774 1.00 89.31 111 ILE A C 1
ATOM 808 O O . ILE A 1 111 ? 20.188 -7.042 -9.690 1.00 89.31 111 ILE A O 1
ATOM 812 N N . SER A 1 112 ? 18.982 -5.432 -10.702 1.00 86.06 112 SER A N 1
ATOM 813 C CA . SER A 1 112 ? 18.576 -6.206 -11.878 1.00 86.06 112 SER A CA 1
ATOM 814 C C . SER A 1 112 ? 18.607 -5.318 -13.121 1.00 86.06 112 SER A C 1
ATOM 816 O O . SER A 1 112 ? 18.036 -4.227 -13.131 1.00 86.06 112 SER A O 1
ATOM 818 N N . GLY A 1 113 ? 19.289 -5.766 -14.176 1.00 85.62 113 GLY A N 1
ATOM 819 C CA . GLY A 1 113 ? 19.680 -4.908 -15.299 1.00 85.62 113 GLY A CA 1
ATOM 820 C C . GLY A 1 113 ? 20.967 -4.123 -15.020 1.00 85.62 113 GLY A C 1
ATOM 821 O O . GLY A 1 113 ? 21.622 -4.318 -14.003 1.00 85.62 113 GLY A O 1
ATOM 822 N N . THR A 1 114 ? 21.359 -3.266 -15.960 1.00 89.31 114 THR A N 1
ATOM 823 C CA . THR A 1 114 ? 22.574 -2.444 -15.866 1.00 89.31 114 THR A CA 1
ATOM 824 C C . THR A 1 114 ? 22.420 -1.198 -16.729 1.00 89.31 114 THR A C 1
ATOM 826 O O . THR A 1 114 ? 21.839 -1.247 -17.817 1.00 89.31 114 THR A O 1
ATOM 829 N N . ILE A 1 115 ? 22.983 -0.086 -16.262 1.00 88.94 115 ILE A N 1
ATOM 830 C CA . ILE A 1 115 ? 23.080 1.171 -17.021 1.00 88.94 115 ILE A CA 1
ATOM 831 C C . ILE A 1 115 ? 24.471 1.380 -17.630 1.00 88.94 115 ILE A C 1
ATOM 833 O O . ILE A 1 115 ? 24.736 2.422 -18.220 1.00 88.94 115 ILE A O 1
ATOM 837 N N . GLY A 1 116 ? 25.363 0.394 -17.512 1.00 84.12 116 GLY A N 1
ATOM 838 C CA . GLY A 1 116 ? 26.707 0.461 -18.081 1.00 84.12 116 GLY A CA 1
ATOM 839 C C . GLY A 1 116 ? 27.816 -0.135 -17.225 1.00 84.12 116 GLY A C 1
ATOM 840 O O . GLY A 1 116 ? 28.918 -0.297 -17.744 1.00 84.12 116 GLY A O 1
ATOM 841 N N . GLY A 1 117 ? 27.537 -0.490 -15.967 1.00 80.56 117 GLY A N 1
ATOM 842 C CA . GLY A 1 117 ? 28.520 -1.055 -15.045 1.00 80.56 117 GLY A CA 1
ATOM 843 C C . GLY A 1 117 ? 29.565 -0.051 -14.544 1.00 80.56 117 GLY A C 1
ATOM 844 O O . GLY A 1 117 ? 29.505 1.157 -14.800 1.00 80.56 117 GLY A O 1
ATOM 845 N N . GLY A 1 118 ? 30.546 -0.571 -13.805 1.00 84.25 118 GLY A N 1
ATOM 846 C CA . GLY A 1 118 ? 31.700 0.183 -13.311 1.00 84.25 118 GLY A CA 1
ATOM 847 C C . GLY A 1 118 ? 31.374 1.226 -12.235 1.00 84.25 118 GLY A C 1
ATOM 848 O O . GLY A 1 118 ? 30.327 1.205 -11.586 1.00 84.25 118 GLY A O 1
ATOM 849 N N . ILE A 1 119 ? 32.299 2.170 -12.041 1.00 81.94 119 ILE A N 1
ATOM 850 C CA . ILE A 1 119 ? 32.245 3.165 -10.953 1.00 81.94 119 ILE A CA 1
ATOM 851 C C . ILE A 1 119 ? 31.003 4.063 -11.042 1.00 81.94 119 ILE A C 1
ATOM 853 O O . ILE A 1 119 ? 30.450 4.460 -10.016 1.00 81.94 119 ILE A O 1
ATOM 857 N N . THR A 1 120 ? 30.558 4.413 -12.251 1.00 85.88 120 THR A N 1
ATOM 858 C CA . THR A 1 120 ? 29.375 5.267 -12.427 1.00 85.88 120 THR A CA 1
ATOM 859 C C . THR A 1 120 ? 28.113 4.564 -11.945 1.00 85.88 120 THR A C 1
ATOM 861 O O . THR A 1 120 ? 27.326 5.178 -11.233 1.00 85.88 120 THR A O 1
ATOM 864 N N . GLU A 1 121 ? 27.949 3.277 -12.259 1.00 91.06 121 GLU A N 1
ATOM 865 C CA . GLU A 1 121 ? 26.825 2.483 -11.759 1.00 91.06 121 GLU A CA 1
ATOM 866 C C . GLU A 1 121 ? 26.852 2.385 -10.229 1.00 91.06 121 GLU A C 1
ATOM 868 O O . GLU A 1 121 ? 25.840 2.655 -9.587 1.00 91.06 121 GLU A O 1
ATOM 873 N N . ALA A 1 122 ? 28.023 2.138 -9.630 1.00 89.56 122 ALA A N 1
ATOM 874 C CA . ALA A 1 122 ? 28.175 2.125 -8.173 1.00 89.56 122 ALA A CA 1
ATOM 875 C C . ALA A 1 122 ? 27.781 3.467 -7.523 1.00 89.56 122 ALA A C 1
ATOM 877 O O . ALA A 1 122 ? 27.093 3.488 -6.506 1.00 89.56 122 ALA A O 1
ATOM 878 N N . ARG A 1 123 ? 28.156 4.602 -8.131 1.00 90.88 123 ARG A N 1
ATOM 879 C CA . ARG A 1 123 ? 27.741 5.935 -7.655 1.00 90.88 123 ARG A CA 1
ATOM 880 C C . ARG A 1 123 ? 26.239 6.152 -7.776 1.00 90.88 123 ARG A C 1
ATOM 882 O O . ARG A 1 123 ? 25.642 6.728 -6.875 1.00 90.88 123 ARG A O 1
ATOM 889 N N . VAL A 1 124 ? 25.636 5.702 -8.874 1.00 93.56 124 VAL A N 1
ATOM 890 C CA . VAL A 1 124 ? 24.183 5.768 -9.052 1.00 93.56 124 VAL A CA 1
ATOM 891 C C . VAL A 1 124 ? 23.477 4.931 -7.989 1.00 93.56 124 VAL A C 1
ATOM 893 O O . VAL A 1 124 ? 22.508 5.407 -7.416 1.00 93.56 124 VAL A O 1
ATOM 896 N N . ILE A 1 125 ? 23.971 3.732 -7.666 1.00 94.12 125 ILE A N 1
ATOM 897 C CA . ILE A 1 125 ? 23.393 2.881 -6.613 1.00 94.12 125 ILE A CA 1
ATOM 898 C C . ILE A 1 125 ? 23.396 3.594 -5.251 1.00 94.12 125 ILE A C 1
ATOM 900 O O . ILE A 1 125 ? 22.403 3.524 -4.528 1.00 94.12 125 ILE A O 1
ATOM 904 N N . GLU A 1 126 ? 24.459 4.323 -4.904 1.00 93.81 126 GLU A N 1
ATOM 905 C CA . GLU A 1 126 ? 24.492 5.098 -3.655 1.00 93.81 126 GLU A CA 1
ATOM 906 C C . GLU A 1 126 ? 23.472 6.250 -3.651 1.00 93.81 126 GLU A C 1
ATOM 908 O O . GLU A 1 126 ? 22.744 6.430 -2.672 1.00 93.81 126 GLU A O 1
ATOM 913 N N . GLU A 1 127 ? 23.332 6.973 -4.765 1.00 94.62 127 GLU A N 1
ATOM 914 C CA . GLU A 1 127 ? 22.296 8.006 -4.916 1.00 94.62 127 GLU A CA 1
ATOM 915 C C . GLU A 1 127 ? 20.881 7.419 -4.866 1.00 94.62 127 GLU A C 1
ATOM 917 O O . GLU A 1 127 ? 19.967 8.019 -4.298 1.00 94.62 127 GLU A O 1
ATOM 922 N N . VAL A 1 128 ? 20.700 6.216 -5.411 1.00 94.62 128 VAL A N 1
ATOM 923 C CA . VAL A 1 128 ? 19.442 5.476 -5.353 1.00 94.62 128 VAL A CA 1
ATOM 924 C C . VAL A 1 128 ? 19.101 5.073 -3.923 1.00 94.62 128 VAL A C 1
ATOM 926 O O . VAL A 1 128 ? 17.965 5.275 -3.507 1.00 94.62 128 VAL A O 1
ATOM 929 N N . LYS A 1 129 ? 20.055 4.568 -3.131 1.00 92.69 129 LYS A N 1
ATOM 930 C CA . LYS A 1 129 ? 19.815 4.269 -1.706 1.00 92.69 129 LYS A CA 1
ATOM 931 C C . LYS A 1 129 ? 19.337 5.504 -0.951 1.00 92.69 129 LYS A C 1
ATOM 933 O O . LYS A 1 129 ? 18.477 5.397 -0.078 1.00 92.69 129 LYS A O 1
ATOM 938 N N . GLN A 1 130 ? 19.870 6.675 -1.290 1.00 90.94 130 GLN A N 1
ATOM 939 C CA . GLN A 1 130 ? 19.428 7.932 -0.702 1.00 90.94 130 GLN A CA 1
ATOM 940 C C . GLN A 1 130 ? 18.035 8.345 -1.208 1.00 90.94 130 GLN A C 1
ATOM 942 O O . GLN A 1 130 ? 17.179 8.697 -0.404 1.00 90.94 130 GLN A O 1
ATOM 947 N N . ALA A 1 131 ? 17.770 8.229 -2.510 1.00 90.94 131 ALA A N 1
ATOM 948 C CA . ALA A 1 131 ? 16.461 8.494 -3.111 1.00 90.94 131 ALA A CA 1
ATOM 949 C C . ALA A 1 131 ? 15.351 7.572 -2.564 1.00 90.94 131 ALA A C 1
ATOM 951 O O . ALA A 1 131 ? 14.227 8.016 -2.342 1.00 90.94 131 ALA A O 1
ATOM 952 N N . LEU A 1 132 ? 15.675 6.303 -2.291 1.00 88.62 132 LEU A N 1
ATOM 953 C CA . LEU A 1 132 ? 14.783 5.324 -1.663 1.00 88.62 132 LEU A CA 1
ATOM 954 C C . LEU A 1 132 ? 14.439 5.702 -0.223 1.00 88.62 132 LEU A C 1
ATOM 956 O O . LEU A 1 132 ? 13.283 5.567 0.173 1.00 88.62 132 LEU A O 1
ATOM 960 N N . LYS A 1 133 ? 15.420 6.192 0.547 1.00 84.38 133 LYS A N 1
ATOM 961 C CA . LYS A 1 133 ? 15.175 6.728 1.893 1.00 84.38 133 LYS A CA 1
ATOM 962 C C . LYS A 1 133 ? 14.278 7.959 1.845 1.00 84.38 133 LYS A C 1
ATOM 964 O O . LYS A 1 133 ? 13.401 8.056 2.679 1.00 84.38 133 LYS A O 1
ATOM 969 N N . GLU A 1 134 ? 14.494 8.840 0.869 1.00 82.62 134 GLU A N 1
ATOM 970 C CA . GLU A 1 134 ? 13.738 10.087 0.670 1.00 82.62 134 GLU A CA 1
ATOM 971 C C . GLU A 1 134 ? 12.384 9.902 -0.045 1.00 82.62 134 GLU A C 1
ATOM 973 O O . GLU A 1 134 ? 11.674 10.878 -0.301 1.00 82.62 134 GLU A O 1
ATOM 978 N N . GLY A 1 135 ? 12.064 8.686 -0.499 1.00 81.88 135 GLY A N 1
ATOM 979 C CA . GLY A 1 135 ? 10.856 8.403 -1.276 1.00 81.88 135 GLY A CA 1
ATOM 980 C C . GLY A 1 135 ? 10.686 9.257 -2.544 1.00 81.88 135 GLY A C 1
ATOM 981 O O . GLY A 1 135 ? 9.559 9.385 -3.033 1.00 81.88 135 GLY A O 1
ATOM 982 N N . LYS A 1 136 ? 11.764 9.858 -3.069 1.00 83.56 136 LYS A N 1
ATOM 983 C CA . LYS A 1 136 ? 11.740 10.860 -4.146 1.00 83.56 136 LYS A CA 1
ATOM 984 C C . LYS A 1 136 ? 12.645 10.480 -5.299 1.00 83.56 136 LYS A C 1
ATOM 986 O O . LYS A 1 136 ? 13.822 10.186 -5.112 1.00 83.56 136 LYS A O 1
ATOM 991 N N . GLY A 1 137 ? 12.098 10.575 -6.506 1.00 89.94 137 GLY A N 1
ATOM 992 C CA . GLY A 1 137 ? 12.883 10.431 -7.721 1.00 89.94 137 GLY A CA 1
ATOM 993 C C . GLY A 1 137 ? 13.907 11.554 -7.892 1.00 89.94 137 GLY A C 1
ATOM 994 O O . GLY A 1 137 ? 13.711 12.675 -7.415 1.00 89.94 137 GLY A O 1
ATOM 995 N N . LYS A 1 138 ? 15.006 11.258 -8.588 1.00 93.44 138 LYS A N 1
ATOM 996 C CA . LYS A 1 138 ? 16.116 12.195 -8.823 1.00 93.44 138 LYS A CA 1
ATOM 997 C C . LYS A 1 138 ? 16.547 12.177 -10.279 1.00 93.44 138 LYS A C 1
ATOM 999 O O . LYS A 1 138 ? 16.518 11.142 -10.937 1.00 93.44 138 LYS A O 1
ATOM 1004 N N . LEU A 1 139 ? 16.995 13.329 -10.769 1.00 95.25 139 LEU A N 1
ATOM 1005 C CA . LEU A 1 139 ? 17.612 13.458 -12.082 1.00 95.25 139 LEU A CA 1
ATOM 1006 C C . LEU A 1 139 ? 19.088 13.794 -11.910 1.00 95.25 139 LEU A C 1
ATOM 1008 O O . LEU A 1 139 ? 19.419 14.816 -11.314 1.00 95.25 139 LEU A O 1
ATOM 1012 N N . LEU A 1 140 ? 19.964 12.941 -12.434 1.00 92.31 140 LEU A N 1
ATOM 1013 C CA . LEU A 1 140 ? 21.405 13.034 -12.223 1.00 92.31 140 LEU A CA 1
ATOM 1014 C C . LEU A 1 140 ? 22.143 13.047 -13.559 1.00 92.31 140 LEU A C 1
ATOM 1016 O O . LEU A 1 140 ? 21.778 12.329 -14.490 1.00 92.31 140 LEU A O 1
ATOM 1020 N N . THR A 1 141 ? 23.202 13.849 -13.636 1.00 91.25 141 THR A N 1
ATOM 1021 C CA . THR A 1 141 ? 24.086 13.936 -14.804 1.00 91.25 141 THR A CA 1
ATOM 1022 C C . THR A 1 141 ? 25.488 13.507 -14.395 1.00 91.25 141 THR A C 1
ATOM 1024 O O . THR A 1 141 ? 26.043 14.026 -13.428 1.00 91.25 141 THR A O 1
ATOM 1027 N N . TYR A 1 142 ? 26.072 12.585 -15.153 1.00 86.81 142 TYR A N 1
ATOM 1028 C CA . TYR A 1 142 ? 27.420 12.075 -14.949 1.00 86.81 142 TYR A CA 1
ATOM 1029 C C . TYR A 1 142 ? 28.288 12.371 -16.167 1.00 86.81 142 TYR A C 1
ATOM 1031 O O . TYR A 1 142 ? 27.935 12.028 -17.293 1.00 86.81 142 TYR A O 1
ATOM 1039 N N . HIS A 1 143 ? 29.453 12.958 -15.909 1.00 83.62 143 HIS A N 1
ATOM 1040 C CA . HIS A 1 143 ? 30.494 13.193 -16.903 1.00 83.62 143 HIS A CA 1
ATOM 1041 C C . HIS A 1 143 ? 31.529 12.070 -16.806 1.00 83.62 143 HIS A C 1
ATOM 1043 O O . HIS A 1 143 ? 32.232 11.951 -15.796 1.00 83.62 143 HIS A O 1
ATOM 1049 N N . LEU A 1 144 ? 31.613 11.225 -17.832 1.00 73.38 144 LEU A N 1
ATOM 1050 C CA . LEU A 1 144 ? 32.597 10.150 -17.918 1.00 73.38 144 LEU A CA 1
ATOM 1051 C C . LEU A 1 144 ? 33.891 10.763 -18.475 1.00 73.38 144 LEU A C 1
ATOM 1053 O O . LEU A 1 144 ? 34.106 10.829 -19.683 1.00 73.38 144 LEU A O 1
ATOM 1057 N N . THR A 1 145 ? 34.733 11.326 -17.603 1.00 64.81 145 THR A N 1
ATOM 1058 C CA . THR A 1 145 ? 36.012 11.916 -18.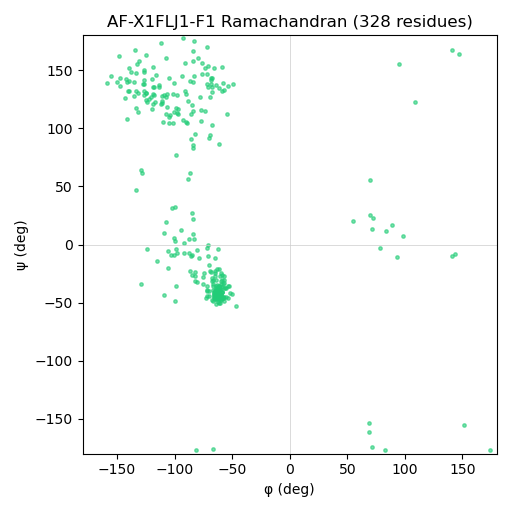024 1.00 64.81 145 THR A CA 1
ATOM 1059 C C . THR A 1 145 ? 37.124 10.869 -18.066 1.00 64.81 145 THR A C 1
ATOM 1061 O O . THR A 1 145 ? 37.249 10.025 -17.177 1.00 64.81 145 THR A O 1
ATOM 1064 N N . LYS A 1 146 ? 37.993 10.968 -19.082 1.00 53.56 146 LYS A N 1
ATOM 1065 C CA . LYS A 1 146 ? 39.147 10.070 -19.283 1.00 53.56 146 LYS A CA 1
ATOM 1066 C C . LYS A 1 146 ? 40.131 10.057 -18.100 1.00 53.56 146 LYS A C 1
ATOM 1068 O O . LYS A 1 146 ? 40.789 9.051 -17.875 1.00 53.56 146 LYS A O 1
ATOM 1073 N N . GLU A 1 147 ? 40.204 11.136 -17.321 1.00 50.47 147 GLU A N 1
ATOM 1074 C CA . GLU A 1 147 ? 41.141 11.282 -16.193 1.00 50.47 147 GLU A CA 1
ATOM 1075 C C . GLU A 1 147 ? 40.752 10.461 -14.950 1.00 50.47 147 GLU A C 1
ATOM 1077 O O . GLU A 1 147 ? 41.625 10.088 -14.173 1.00 50.47 147 GLU A O 1
ATOM 1082 N N . LYS A 1 148 ? 39.467 10.116 -14.769 1.00 47.72 148 LYS A N 1
ATOM 1083 C CA . LYS A 1 148 ? 39.005 9.230 -13.677 1.00 47.72 148 LYS A CA 1
ATOM 1084 C C . LYS A 1 148 ? 38.948 7.748 -14.070 1.00 47.72 148 LYS A C 1
ATOM 1086 O O . LYS A 1 148 ? 38.724 6.913 -13.201 1.00 47.72 148 LYS A O 1
ATOM 1091 N N . ALA A 1 149 ? 39.169 7.433 -15.347 1.00 48.06 149 ALA A N 1
ATOM 1092 C CA . ALA A 1 149 ? 39.227 6.071 -15.879 1.00 48.06 149 ALA A CA 1
ATOM 1093 C C . ALA A 1 149 ? 40.612 5.413 -15.729 1.00 48.06 149 ALA A C 1
ATOM 1095 O O . ALA A 1 149 ? 40.747 4.219 -15.955 1.00 48.06 149 ALA A O 1
ATOM 1096 N N . ALA A 1 150 ? 41.641 6.166 -15.325 1.00 46.00 150 ALA A N 1
ATOM 1097 C CA . ALA A 1 150 ? 43.020 5.679 -15.206 1.00 46.00 150 ALA A CA 1
ATOM 1098 C C . ALA A 1 150 ? 43.264 4.701 -14.033 1.00 46.00 150 ALA A C 1
ATOM 1100 O O . ALA A 1 150 ? 44.388 4.243 -13.851 1.00 46.00 150 ALA A O 1
ATOM 1101 N N . LEU A 1 151 ? 42.234 4.399 -13.235 1.00 49.03 151 LEU A N 1
ATOM 1102 C CA . LEU A 1 151 ? 42.274 3.410 -12.149 1.00 49.03 151 LEU A CA 1
ATOM 1103 C C . LEU A 1 151 ? 41.640 2.062 -12.533 1.00 49.03 151 LEU A C 1
ATOM 1105 O O . LEU A 1 151 ? 41.784 1.112 -11.773 1.00 49.03 151 LEU A O 1
ATOM 1109 N N . ASP A 1 152 ? 40.980 1.972 -13.693 1.00 42.12 152 ASP A N 1
ATOM 1110 C CA . ASP A 1 152 ? 40.384 0.741 -14.216 1.00 42.12 152 ASP A CA 1
ATOM 1111 C C . ASP A 1 152 ? 41.044 0.390 -15.553 1.00 42.12 152 ASP A C 1
ATOM 1113 O O . ASP A 1 152 ? 40.976 1.148 -16.526 1.00 42.12 152 ASP A O 1
ATOM 1117 N N . GLU A 1 153 ? 41.647 -0.793 -15.633 1.00 46.44 153 GLU A N 1
ATOM 1118 C CA . GLU A 1 153 ? 41.977 -1.428 -16.906 1.00 46.44 153 GLU A CA 1
ATOM 1119 C C . GLU A 1 153 ? 40.674 -1.685 -17.696 1.00 46.44 153 GLU A C 1
ATOM 1121 O O . GLU A 1 153 ? 40.081 -2.756 -17.608 1.00 46.44 153 GLU A O 1
ATOM 1126 N N . GLY A 1 154 ? 40.194 -0.700 -18.470 1.00 45.44 154 GLY A N 1
ATOM 1127 C CA . GLY A 1 154 ? 39.248 -0.960 -19.567 1.00 45.44 154 GLY A CA 1
ATOM 1128 C C . GLY A 1 154 ? 38.129 0.046 -19.863 1.00 45.44 154 GLY A C 1
ATOM 1129 O O . GLY A 1 154 ? 37.480 -0.104 -20.897 1.00 45.44 154 GLY A O 1
ATOM 1130 N N . ALA A 1 155 ? 37.873 1.083 -19.059 1.00 46.12 155 ALA A N 1
ATOM 1131 C CA . ALA A 1 155 ? 36.713 1.962 -19.293 1.00 46.12 155 ALA A CA 1
ATOM 1132 C C . ALA A 1 155 ? 37.062 3.279 -20.027 1.00 46.12 155 ALA A C 1
ATOM 1134 O O . ALA A 1 155 ? 37.089 4.356 -19.438 1.00 46.12 155 ALA A O 1
ATOM 1135 N N . ILE A 1 156 ? 37.279 3.225 -21.348 1.00 51.66 156 ILE A N 1
ATOM 1136 C CA . ILE A 1 156 ? 37.529 4.408 -22.205 1.00 51.66 156 ILE A CA 1
ATOM 1137 C C . ILE A 1 156 ? 36.196 5.015 -22.691 1.00 51.66 156 ILE A C 1
ATOM 1139 O O . ILE A 1 156 ? 35.905 5.048 -23.885 1.00 51.66 156 ILE A O 1
ATOM 1143 N N . CYS A 1 157 ? 35.342 5.479 -21.782 1.00 58.34 157 CYS A N 1
ATOM 1144 C CA . CYS A 1 157 ? 34.107 6.183 -22.154 1.00 58.34 157 CYS A CA 1
ATOM 1145 C C . CYS A 1 157 ? 34.266 7.673 -21.836 1.00 58.34 157 CYS A C 1
ATOM 1147 O O . CYS A 1 157 ? 34.413 8.039 -20.679 1.00 58.34 157 CYS A O 1
ATOM 1149 N N . GLY A 1 158 ? 34.319 8.513 -22.874 1.00 64.75 158 GLY A N 1
ATOM 1150 C CA . GLY A 1 158 ? 34.525 9.968 -22.794 1.00 64.75 158 GLY A CA 1
ATOM 1151 C C . GLY A 1 158 ? 33.239 10.778 -22.984 1.00 64.75 158 GLY A C 1
ATOM 1152 O O . GLY A 1 158 ? 33.283 11.819 -23.636 1.00 64.75 158 GLY A O 1
ATOM 1153 N N . GLY A 1 159 ? 32.098 10.229 -22.568 1.00 80.00 159 GLY A N 1
ATOM 1154 C CA . GLY A 1 159 ? 30.765 10.776 -22.817 1.00 80.00 159 GLY A CA 1
ATOM 1155 C C . GLY A 1 159 ? 30.054 11.302 -21.570 1.00 80.00 159 GLY A C 1
ATOM 1156 O O . GLY A 1 159 ? 30.499 11.094 -20.446 1.00 80.00 159 GLY A O 1
ATOM 1157 N N . ASP A 1 160 ? 28.904 11.935 -21.775 1.00 84.88 160 ASP A N 1
ATOM 1158 C CA . ASP A 1 160 ? 27.992 12.336 -20.705 1.00 84.88 160 ASP A CA 1
ATOM 1159 C C . ASP A 1 160 ? 26.790 11.399 -20.670 1.00 84.88 160 ASP A C 1
ATOM 1161 O O . ASP A 1 160 ? 26.279 10.987 -21.713 1.00 84.88 160 ASP A O 1
ATOM 1165 N N . MET A 1 161 ? 26.309 11.095 -19.471 1.00 89.38 161 MET A N 1
ATOM 1166 C CA . MET A 1 161 ? 25.134 10.262 -19.257 1.00 89.38 161 MET A CA 1
ATOM 1167 C C . MET A 1 161 ? 24.197 10.928 -18.258 1.00 89.38 161 MET A C 1
ATOM 1169 O O . MET A 1 161 ? 24.615 11.325 -17.171 1.00 89.38 161 MET A O 1
ATOM 1173 N N . LYS A 1 162 ? 22.916 11.014 -18.607 1.00 93.38 162 LYS A N 1
ATOM 1174 C CA . LYS A 1 162 ? 21.861 11.503 -17.724 1.00 93.38 162 LYS A CA 1
ATOM 1175 C C . LYS A 1 162 ? 20.935 10.362 -17.348 1.00 93.38 162 LYS A C 1
ATOM 1177 O O . LYS A 1 162 ? 20.418 9.668 -18.226 1.00 93.38 162 LYS A O 1
ATOM 1182 N N . VAL A 1 163 ? 20.711 10.191 -16.053 1.00 94.69 163 VAL A N 1
ATOM 1183 C CA . VAL A 1 163 ? 19.844 9.147 -15.510 1.00 94.69 163 VAL A CA 1
ATOM 1184 C C . VAL A 1 163 ? 18.700 9.756 -14.715 1.00 94.69 163 VAL A C 1
ATOM 1186 O O . VAL A 1 163 ? 18.872 10.751 -14.009 1.00 94.69 163 VAL A O 1
ATOM 1189 N N . PHE A 1 164 ? 17.531 9.143 -14.838 1.00 96.12 164 PHE A N 1
ATOM 1190 C CA . PHE A 1 164 ? 16.383 9.405 -13.987 1.00 96.12 164 PHE A CA 1
ATOM 1191 C C . PHE A 1 164 ? 16.181 8.218 -13.050 1.00 96.12 164 PHE A C 1
ATOM 1193 O O . PHE A 1 164 ? 16.133 7.076 -13.503 1.00 96.12 164 PHE A O 1
ATOM 1200 N N . ILE A 1 165 ? 16.100 8.502 -11.757 1.00 95.38 165 ILE A N 1
ATOM 1201 C CA . ILE A 1 165 ? 15.754 7.556 -10.704 1.00 95.38 165 ILE A CA 1
ATOM 1202 C C . ILE A 1 165 ? 14.271 7.758 -10.420 1.00 95.38 165 ILE A C 1
ATO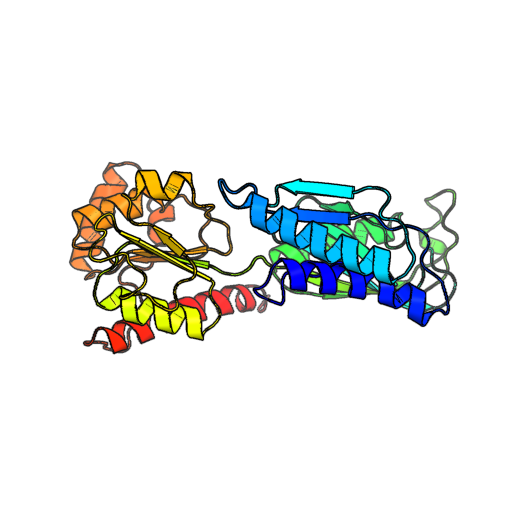M 1204 O O . ILE A 1 165 ? 13.893 8.813 -9.916 1.00 95.38 165 ILE A O 1
ATOM 1208 N N . ASP A 1 166 ? 13.457 6.759 -10.735 1.00 93.31 166 ASP A N 1
ATOM 1209 C CA . ASP A 1 166 ? 12.042 6.705 -10.381 1.00 93.31 166 ASP A CA 1
ATOM 1210 C C . ASP A 1 166 ? 11.840 5.799 -9.160 1.00 93.31 166 ASP A C 1
ATOM 1212 O O . ASP A 1 166 ? 12.478 4.749 -9.064 1.00 93.31 166 ASP A O 1
ATOM 1216 N N . ILE A 1 167 ? 10.977 6.192 -8.223 1.00 89.81 167 ILE A N 1
ATOM 1217 C CA . ILE A 1 167 ? 10.726 5.435 -6.989 1.00 89.81 167 ILE A CA 1
ATOM 1218 C C . ILE A 1 167 ? 9.381 4.731 -7.104 1.00 89.81 167 ILE A C 1
ATOM 1220 O O . ILE A 1 167 ? 8.321 5.355 -7.041 1.00 89.81 167 ILE A O 1
ATOM 1224 N N . LEU A 1 168 ? 9.432 3.408 -7.218 1.00 86.44 168 LEU A N 1
ATOM 1225 C CA . LEU A 1 168 ? 8.262 2.550 -7.296 1.00 86.44 168 LEU A CA 1
ATOM 1226 C C . LEU A 1 168 ? 7.854 2.162 -5.876 1.00 86.44 168 LEU A C 1
ATOM 1228 O O . LEU A 1 168 ? 8.511 1.348 -5.224 1.00 86.44 168 LEU A O 1
ATOM 1232 N N . GLN A 1 169 ? 6.784 2.785 -5.384 1.00 80.75 169 GLN A N 1
ATOM 1233 C CA . GLN A 1 169 ? 6.227 2.479 -4.068 1.00 80.75 169 GLN A CA 1
ATOM 1234 C C . GLN A 1 169 ? 5.110 1.432 -4.170 1.00 80.75 169 GLN A C 1
ATOM 1236 O O . GLN A 1 169 ? 4.322 1.467 -5.122 1.00 80.75 169 GLN A O 1
ATOM 1241 N N . PRO A 1 170 ? 4.985 0.545 -3.170 1.00 78.44 170 PRO A N 1
ATOM 1242 C CA . PRO A 1 170 ? 3.829 -0.329 -3.046 1.00 78.44 170 PRO A CA 1
ATOM 1243 C C . PRO A 1 170 ? 2.547 0.492 -2.927 1.00 78.44 170 PRO A C 1
ATOM 1245 O O . PRO A 1 170 ? 2.551 1.612 -2.406 1.00 78.44 170 PRO A O 1
ATOM 1248 N N . LYS A 1 171 ? 1.428 -0.095 -3.356 1.00 81.25 171 LYS A N 1
ATOM 1249 C CA . LYS A 1 171 ? 0.115 0.519 -3.161 1.00 81.25 171 LYS A CA 1
ATOM 1250 C C . LYS A 1 171 ? -0.125 0.722 -1.664 1.00 81.25 171 LYS A C 1
ATOM 1252 O O . LYS A 1 171 ? 0.101 -0.179 -0.859 1.00 81.25 171 LYS A O 1
ATOM 1257 N N . GLU A 1 172 ? -0.561 1.919 -1.296 1.00 90.44 172 GLU A N 1
ATOM 1258 C CA . GLU A 1 172 ? -0.882 2.226 0.093 1.00 90.44 172 GLU A CA 1
ATOM 1259 C C . GLU A 1 172 ? -2.177 1.524 0.506 1.00 90.44 172 GLU A C 1
ATOM 1261 O O . GLU A 1 172 ? -3.161 1.506 -0.244 1.00 90.44 172 GLU A O 1
ATOM 1266 N N . GLU A 1 173 ? -2.183 0.977 1.717 1.00 93.44 173 GLU A N 1
ATOM 1267 C CA . GLU A 1 173 ? -3.302 0.202 2.245 1.00 93.44 173 GLU A CA 1
ATOM 1268 C C . GLU A 1 173 ? -3.750 0.735 3.601 1.00 93.44 173 GLU A C 1
ATOM 1270 O O . GLU A 1 173 ? -2.928 1.046 4.461 1.00 93.44 173 GLU A O 1
ATOM 1275 N N . VAL A 1 174 ? -5.064 0.811 3.796 1.00 97.81 174 VAL A N 1
ATOM 1276 C CA . VAL A 1 174 ? -5.698 1.113 5.075 1.00 97.81 174 VAL A CA 1
ATOM 1277 C C . VAL A 1 174 ? -6.311 -0.168 5.632 1.00 97.81 174 VAL A C 1
ATOM 1279 O O . VAL A 1 174 ? -7.227 -0.734 5.033 1.00 97.81 174 VAL A O 1
ATOM 1282 N N . LEU A 1 175 ? -5.833 -0.593 6.802 1.00 98.00 175 LEU A N 1
ATOM 1283 C CA . LEU A 1 175 ? -6.417 -1.678 7.588 1.00 98.00 175 LEU A CA 1
ATOM 1284 C C . LEU A 1 175 ? -7.323 -1.080 8.665 1.00 98.00 175 LEU A C 1
ATOM 1286 O O . LEU A 1 175 ? -6.854 -0.370 9.558 1.00 98.00 175 LEU A O 1
ATOM 1290 N N . ILE A 1 176 ? -8.620 -1.367 8.591 1.00 98.31 176 ILE A N 1
ATOM 1291 C CA . ILE A 1 176 ? -9.621 -0.869 9.536 1.00 98.31 176 ILE A CA 1
ATOM 1292 C C . ILE A 1 176 ? -10.015 -2.001 10.481 1.00 98.31 176 ILE A C 1
ATOM 1294 O O . ILE A 1 176 ? -10.779 -2.890 10.112 1.00 98.31 176 ILE A O 1
ATOM 1298 N N . PHE A 1 177 ? -9.524 -1.951 11.716 1.00 97.94 177 PHE A N 1
ATOM 1299 C CA . PHE A 1 177 ? -9.934 -2.862 12.779 1.00 97.94 177 PHE A CA 1
ATOM 1300 C C . PHE A 1 177 ? -11.187 -2.325 13.467 1.00 97.94 177 PHE A C 1
ATOM 1302 O O . PHE A 1 177 ? -11.154 -1.314 14.171 1.00 97.94 177 PHE A O 1
ATOM 1309 N N . GLY A 1 178 ? -12.291 -3.037 13.284 1.00 96.50 178 GLY A N 1
ATOM 1310 C CA . GLY A 1 178 ? -13.622 -2.672 13.738 1.00 96.50 178 GLY A CA 1
ATOM 1311 C C . GLY A 1 178 ? -14.524 -2.287 12.572 1.00 96.50 178 GLY A C 1
ATOM 1312 O O . GLY A 1 178 ? -14.265 -1.336 11.844 1.00 96.50 178 GLY A O 1
ATOM 1313 N N . ALA A 1 179 ? -15.652 -2.978 12.444 1.00 96.81 179 ALA A N 1
ATOM 1314 C CA . ALA A 1 179 ? -16.648 -2.752 11.400 1.00 96.81 179 ALA A CA 1
ATOM 1315 C C . ALA A 1 179 ? -17.843 -1.920 11.915 1.00 96.81 179 ALA A C 1
ATOM 1317 O O . ALA A 1 179 ? -18.987 -2.125 11.511 1.00 96.81 179 ALA A O 1
ATOM 1318 N N . GLY A 1 180 ? -17.619 -0.994 12.855 1.00 94.75 180 GLY A N 1
ATOM 1319 C CA . GLY A 1 180 ? -18.663 -0.115 13.404 1.00 94.75 180 GLY A CA 1
ATOM 1320 C C . GLY A 1 180 ? -19.230 0.894 12.390 1.00 94.75 180 GLY A C 1
ATOM 1321 O O . GLY A 1 180 ? -18.866 0.895 11.219 1.00 94.75 180 GLY A O 1
ATOM 1322 N N . HIS A 1 181 ? -20.128 1.783 12.828 1.00 93.12 181 HIS A N 1
ATOM 1323 C CA . HIS A 1 181 ? -20.726 2.798 11.941 1.00 93.12 181 HIS A CA 1
ATOM 1324 C C . HIS A 1 181 ? -19.695 3.779 11.361 1.00 93.12 181 HIS A C 1
ATOM 1326 O O . HIS A 1 181 ? -19.768 4.103 10.183 1.00 93.12 181 HIS A O 1
ATOM 1332 N N . ILE A 1 182 ? -18.705 4.203 12.155 1.00 95.25 182 ILE A N 1
ATOM 1333 C CA . ILE A 1 182 ? -17.634 5.109 11.699 1.00 95.25 182 ILE A CA 1
ATOM 1334 C C . ILE A 1 182 ? -16.806 4.455 10.584 1.00 95.25 182 ILE A C 1
ATOM 1336 O O . ILE A 1 182 ? -16.476 5.108 9.596 1.00 95.25 182 ILE A O 1
ATOM 1340 N N . ALA A 1 183 ? -16.526 3.154 10.707 1.00 97.38 183 ALA A N 1
ATOM 1341 C CA . ALA A 1 183 ? -15.719 2.409 9.748 1.00 97.38 183 ALA A CA 1
ATOM 1342 C C . ALA A 1 183 ? -16.308 2.427 8.332 1.00 97.38 183 ALA A C 1
ATOM 1344 O O . ALA A 1 183 ? -15.546 2.469 7.373 1.00 97.38 183 ALA A O 1
ATOM 1345 N N . VAL A 1 184 ? -17.640 2.443 8.185 1.00 97.69 184 VAL A N 1
ATOM 1346 C CA . VAL A 1 184 ? -18.310 2.503 6.870 1.00 97.69 184 VAL A CA 1
ATOM 1347 C C . VAL A 1 184 ? -17.896 3.766 6.111 1.00 97.69 184 VAL A C 1
ATOM 1349 O O . VAL A 1 184 ? -17.476 3.700 4.956 1.00 97.69 184 VAL A O 1
ATOM 1352 N N . TYR A 1 185 ? -17.942 4.918 6.781 1.00 98.12 185 TYR A N 1
ATOM 1353 C CA . TYR A 1 185 ? -17.570 6.199 6.182 1.00 98.12 185 TYR A CA 1
ATOM 1354 C C . TYR A 1 185 ? -16.061 6.325 5.974 1.00 98.12 185 TYR A C 1
ATOM 1356 O O . TYR A 1 185 ? -15.629 6.815 4.932 1.00 98.12 185 TYR A O 1
ATOM 1364 N N . VAL A 1 186 ? -15.257 5.842 6.926 1.00 98.12 186 VAL A N 1
ATOM 1365 C CA . VAL A 1 186 ? -13.792 5.814 6.797 1.00 98.12 186 VAL A CA 1
ATOM 1366 C C . VAL A 1 186 ? -13.373 4.954 5.606 1.00 98.12 186 VAL A C 1
ATOM 1368 O O . VAL A 1 186 ? -12.581 5.414 4.793 1.00 98.12 186 VAL A O 1
ATOM 1371 N N . SER A 1 187 ? -13.938 3.751 5.460 1.00 98.38 187 SER A N 1
ATOM 1372 C CA . SER A 1 187 ? -13.665 2.834 4.347 1.00 98.38 187 SER A CA 1
ATOM 1373 C C . SER A 1 187 ? -13.948 3.492 3.000 1.00 98.38 187 SER A C 1
ATOM 1375 O O . SER A 1 187 ? -13.106 3.468 2.106 1.00 98.38 187 SER A O 1
ATOM 1377 N N . ARG A 1 188 ? -15.117 4.125 2.871 1.00 97.94 188 ARG A N 1
ATOM 1378 C CA . ARG A 1 188 ? -15.538 4.821 1.652 1.00 97.94 188 ARG A CA 1
ATOM 1379 C C . ARG A 1 188 ? -14.619 5.989 1.301 1.00 97.94 188 ARG A C 1
ATOM 1381 O O . ARG A 1 188 ? -14.141 6.105 0.176 1.00 97.94 188 ARG A O 1
ATOM 1388 N N . LEU A 1 189 ? -14.326 6.853 2.272 1.00 98.12 189 LEU A N 1
ATOM 1389 C CA . LEU A 1 189 ? -13.441 7.995 2.047 1.00 98.12 189 LEU A CA 1
ATOM 1390 C C . LEU A 1 189 ? -11.999 7.556 1.764 1.00 98.12 189 LEU A C 1
ATOM 1392 O O . LEU A 1 189 ? -11.366 8.131 0.882 1.00 98.12 189 LEU A O 1
ATOM 1396 N N . ALA A 1 190 ? -11.493 6.525 2.448 1.00 97.88 190 ALA A N 1
ATOM 1397 C CA . ALA A 1 190 ? -10.180 5.941 2.178 1.00 97.88 190 ALA A CA 1
ATOM 1398 C C . ALA A 1 190 ? -10.089 5.426 0.735 1.00 97.88 190 ALA A C 1
ATOM 1400 O O . ALA A 1 190 ? -9.138 5.758 0.021 1.00 97.88 190 ALA A O 1
ATOM 1401 N N . LYS A 1 191 ? -11.112 4.696 0.275 1.00 96.06 191 LYS A N 1
ATOM 1402 C CA . LYS A 1 191 ? -11.186 4.209 -1.103 1.00 96.06 191 LYS A CA 1
ATOM 1403 C C . LYS A 1 191 ? -11.208 5.358 -2.109 1.00 96.06 191 LYS A C 1
ATOM 1405 O O . LYS A 1 191 ? -10.430 5.357 -3.062 1.00 96.06 191 LYS A O 1
ATOM 1410 N N . MET A 1 192 ? -12.035 6.374 -1.855 1.00 96.44 192 MET A N 1
ATOM 1411 C CA . MET A 1 192 ? -12.160 7.564 -2.701 1.00 96.44 192 MET A CA 1
ATOM 1412 C C . MET A 1 192 ? -10.830 8.313 -2.875 1.00 96.44 192 MET A C 1
ATOM 1414 O O . MET A 1 192 ? -10.575 8.869 -3.941 1.00 96.44 192 MET A O 1
ATOM 1418 N N . VAL A 1 193 ? -9.964 8.322 -1.855 1.00 95.31 193 VAL A N 1
ATOM 1419 C CA . VAL A 1 193 ? -8.656 9.003 -1.915 1.00 95.31 193 VAL A CA 1
ATOM 1420 C C . VAL A 1 193 ? -7.495 8.089 -2.331 1.00 95.31 193 VAL A C 1
ATOM 1422 O O . VAL A 1 193 ? -6.331 8.501 -2.236 1.00 95.31 193 VAL A O 1
ATOM 1425 N N . GLY A 1 194 ? -7.811 6.889 -2.831 1.00 92.44 194 GLY A N 1
ATOM 1426 C CA . GLY A 1 194 ? -6.891 6.008 -3.550 1.00 92.44 194 GLY A CA 1
ATOM 1427 C C . GLY A 1 194 ? -6.255 4.883 -2.733 1.00 92.44 194 GLY A C 1
ATOM 1428 O O . GLY A 1 194 ? -5.376 4.203 -3.259 1.00 92.44 194 GLY A O 1
ATOM 1429 N N . PHE A 1 195 ? -6.669 4.664 -1.482 1.00 95.06 195 PHE A N 1
ATOM 1430 C CA . PHE A 1 195 ? -6.148 3.548 -0.692 1.00 95.06 195 PHE A CA 1
ATOM 1431 C C . PHE A 1 195 ? -6.760 2.214 -1.130 1.00 95.06 195 PHE A C 1
ATOM 1433 O O . PHE A 1 195 ? -7.938 2.141 -1.496 1.00 95.06 195 PHE A O 1
ATOM 1440 N N . LYS A 1 196 ? -5.965 1.143 -1.046 1.00 93.62 196 LYS A N 1
ATOM 1441 C CA . LYS A 1 196 ? -6.518 -0.203 -0.861 1.00 93.62 196 LYS A CA 1
ATOM 1442 C C . LYS A 1 196 ? -7.139 -0.258 0.539 1.00 93.62 196 LYS A C 1
ATOM 1444 O O . LYS A 1 196 ? -6.535 0.254 1.479 1.00 93.62 196 LYS A O 1
ATOM 1449 N N . VAL A 1 197 ? -8.330 -0.826 0.691 1.00 97.38 197 VAL A N 1
ATOM 1450 C CA . VAL A 1 197 ? -9.044 -0.842 1.974 1.00 97.38 197 VAL A CA 1
ATOM 1451 C C . VAL A 1 197 ? -9.398 -2.261 2.379 1.00 97.38 197 VAL A C 1
ATOM 1453 O O . VAL A 1 197 ? -10.122 -2.946 1.658 1.00 97.38 197 VAL A O 1
ATOM 1456 N N . THR A 1 198 ? -8.955 -2.642 3.576 1.00 97.44 198 THR A N 1
ATOM 1457 C CA . THR A 1 198 ? -9.284 -3.922 4.201 1.00 97.44 198 THR A CA 1
ATOM 1458 C C . THR A 1 198 ? -9.992 -3.678 5.529 1.00 97.44 198 THR A C 1
ATOM 1460 O O . THR A 1 198 ? -9.494 -2.936 6.379 1.00 97.44 198 THR A O 1
ATOM 1463 N N . VAL A 1 199 ? -11.164 -4.286 5.721 1.00 98.12 199 VAL A N 1
ATOM 1464 C CA . VAL A 1 199 ? -11.974 -4.147 6.945 1.00 98.12 199 VAL A CA 1
ATOM 1465 C C . VAL A 1 199 ? -11.945 -5.447 7.739 1.00 98.12 199 VAL A C 1
ATOM 1467 O O . VAL A 1 199 ? -12.235 -6.508 7.195 1.00 98.12 199 VAL A O 1
ATOM 1470 N N . ILE A 1 200 ? -11.632 -5.366 9.033 1.00 97.62 200 ILE A N 1
ATOM 1471 C CA . ILE A 1 200 ? -11.453 -6.520 9.919 1.00 97.62 200 ILE A CA 1
ATOM 1472 C C . ILE A 1 200 ? -12.385 -6.405 11.130 1.00 97.62 200 ILE A C 1
ATOM 1474 O O . ILE A 1 200 ? -12.309 -5.439 11.889 1.00 97.62 200 ILE A O 1
ATOM 1478 N N . ASP A 1 201 ? -13.252 -7.392 11.355 1.00 96.62 201 ASP A N 1
ATOM 1479 C CA . ASP A 1 201 ? -14.062 -7.517 12.580 1.00 96.62 201 ASP A CA 1
ATOM 1480 C C . ASP A 1 201 ? -14.516 -8.970 12.752 1.00 96.62 201 ASP A C 1
ATOM 1482 O O . ASP A 1 201 ? -14.957 -9.589 11.790 1.00 96.62 201 ASP A O 1
ATOM 1486 N N . SER A 1 202 ? -14.502 -9.519 13.968 1.00 95.00 202 SER A N 1
ATOM 1487 C CA . SER A 1 202 ? -14.918 -10.914 14.176 1.00 95.00 202 SER A CA 1
ATOM 1488 C C . SER A 1 202 ? -16.419 -11.163 14.013 1.00 95.00 202 SER A C 1
ATOM 1490 O O . SER A 1 202 ? -16.863 -12.311 13.960 1.00 95.00 202 SER A O 1
ATOM 1492 N N . ARG A 1 203 ? -17.223 -10.101 13.911 1.00 94.44 203 ARG A N 1
ATOM 1493 C CA . ARG A 1 203 ? -18.666 -10.180 13.682 1.00 94.44 203 ARG A CA 1
ATOM 1494 C C . ARG A 1 203 ? -19.006 -10.175 12.195 1.00 94.44 203 ARG A C 1
ATOM 1496 O O . ARG A 1 203 ? -19.009 -9.119 11.558 1.00 94.44 203 ARG A O 1
ATOM 1503 N N . LYS A 1 204 ? -19.385 -11.337 11.662 1.00 94.88 204 LYS A N 1
ATOM 1504 C CA . LYS A 1 204 ? -19.798 -11.526 10.256 1.00 94.88 204 LYS A CA 1
ATOM 1505 C C . LYS A 1 204 ? -20.973 -10.632 9.843 1.00 94.88 204 LYS A C 1
ATOM 1507 O O . LYS A 1 204 ? -21.044 -10.165 8.711 1.00 94.88 204 LYS A O 1
ATOM 1512 N N . GLU A 1 205 ? -21.883 -10.342 10.768 1.00 95.44 205 GLU A N 1
ATOM 1513 C CA . GLU A 1 205 ? -23.022 -9.455 10.529 1.00 95.44 205 GLU A CA 1
ATOM 1514 C C . GLU A 1 205 ? -22.615 -7.979 10.369 1.00 95.44 205 GLU A C 1
ATOM 1516 O O . GLU A 1 205 ? -23.367 -7.186 9.803 1.00 95.44 205 GLU A O 1
ATOM 1521 N N . PHE A 1 206 ? -21.404 -7.613 10.808 1.00 96.25 206 PHE A N 1
ATOM 1522 C CA . PHE A 1 206 ? -20.828 -6.292 10.578 1.00 96.25 206 PHE A CA 1
ATOM 1523 C C . PHE A 1 206 ? -19.828 -6.297 9.416 1.00 96.25 206 PHE A C 1
ATOM 1525 O O . PHE A 1 206 ? -19.926 -5.423 8.557 1.00 96.25 206 PHE A O 1
ATOM 1532 N N . ALA A 1 207 ? -18.883 -7.236 9.381 1.00 96.19 207 ALA A N 1
ATOM 1533 C CA . ALA A 1 207 ? -17.869 -7.350 8.334 1.00 96.19 207 ALA A CA 1
ATOM 1534 C C . ALA A 1 207 ? -18.416 -8.119 7.119 1.00 96.19 207 ALA A C 1
ATOM 1536 O O . ALA A 1 207 ? -18.208 -9.323 6.984 1.00 96.19 207 ALA A O 1
ATOM 1537 N N . ASN A 1 208 ? -19.132 -7.416 6.239 1.00 96.69 208 ASN A N 1
ATOM 1538 C CA . ASN A 1 208 ? -19.665 -7.966 4.991 1.00 96.69 208 ASN A CA 1
ATOM 1539 C C . ASN A 1 208 ? -19.742 -6.916 3.873 1.00 96.69 208 ASN A C 1
ATOM 1541 O O . ASN A 1 208 ? -19.727 -5.709 4.130 1.00 96.69 208 ASN A O 1
ATOM 1545 N N . GLN A 1 209 ? -19.853 -7.401 2.634 1.00 96.12 209 GLN A N 1
ATOM 1546 C CA . GLN A 1 209 ? -19.837 -6.568 1.431 1.00 96.12 209 GLN A CA 1
ATOM 1547 C C . GLN A 1 209 ? -21.024 -5.601 1.355 1.00 96.12 209 GLN A C 1
ATOM 1549 O O . GLN A 1 209 ? -20.862 -4.498 0.847 1.00 96.12 209 GLN A O 1
ATOM 1554 N N . ASP A 1 210 ? -22.190 -5.956 1.904 1.00 96.31 210 ASP A N 1
ATOM 1555 C CA . ASP A 1 210 ? -23.371 -5.080 1.880 1.00 96.31 210 ASP A CA 1
ATOM 1556 C C . ASP A 1 210 ? -23.121 -3.774 2.646 1.00 96.31 210 ASP A C 1
ATOM 1558 O O . ASP A 1 210 ? -23.572 -2.700 2.243 1.00 96.31 210 ASP A O 1
ATOM 1562 N N . ARG A 1 211 ? -22.371 -3.849 3.753 1.00 97.00 211 ARG A N 1
ATOM 1563 C CA . ARG A 1 211 ? -21.993 -2.675 4.553 1.00 97.00 211 ARG A CA 1
ATOM 1564 C C . ARG A 1 211 ? -20.751 -1.961 4.026 1.00 97.00 211 ARG A C 1
ATOM 1566 O O . ARG A 1 211 ? -20.613 -0.761 4.260 1.00 97.00 211 ARG A O 1
ATOM 1573 N N . PHE A 1 212 ? -19.867 -2.677 3.335 1.00 97.88 212 PHE A N 1
ATOM 1574 C CA . PHE A 1 212 ? -18.597 -2.164 2.815 1.00 97.88 212 PHE A CA 1
ATOM 1575 C C . PHE A 1 212 ? -18.432 -2.475 1.319 1.00 97.88 212 PHE A C 1
ATOM 1577 O O . PHE A 1 212 ? -17.482 -3.154 0.935 1.00 97.88 212 PHE A O 1
ATOM 1584 N N . PRO A 1 213 ? -19.319 -1.962 0.447 1.00 95.94 213 PRO A N 1
ATOM 1585 C CA . PRO A 1 213 ? -19.351 -2.354 -0.965 1.00 95.94 213 PRO A CA 1
ATOM 1586 C C . PRO A 1 213 ? -18.093 -1.954 -1.742 1.00 95.94 213 PRO A C 1
ATOM 1588 O O . PRO A 1 213 ? -17.792 -2.552 -2.770 1.00 95.94 213 PRO A O 1
ATOM 1591 N N . GLU A 1 214 ? -17.372 -0.945 -1.255 1.00 94.94 214 GLU A N 1
ATOM 1592 C CA . GLU A 1 214 ? -16.176 -0.382 -1.884 1.00 94.94 214 GLU A CA 1
ATOM 1593 C C . GLU A 1 214 ? -14.854 -0.934 -1.306 1.00 94.94 214 GLU A C 1
ATOM 1595 O O . GLU A 1 214 ? -13.785 -0.598 -1.822 1.00 94.94 214 GLU A O 1
ATOM 1600 N N . ALA A 1 215 ? -14.900 -1.734 -0.230 1.00 96.25 215 ALA A N 1
ATOM 1601 C CA . ALA A 1 215 ? -13.698 -2.328 0.356 1.00 96.25 215 ALA A CA 1
ATOM 1602 C C . ALA A 1 215 ? -13.093 -3.376 -0.592 1.00 96.25 215 ALA A C 1
ATOM 1604 O O . ALA A 1 215 ? -13.822 -4.115 -1.253 1.00 96.25 215 ALA A O 1
ATOM 1605 N N . ASP A 1 216 ? -11.760 -3.428 -0.654 1.00 94.19 216 ASP A N 1
ATOM 1606 C CA . ASP A 1 216 ? -11.034 -4.414 -1.462 1.00 94.19 216 ASP A CA 1
ATOM 1607 C C . ASP A 1 216 ? -11.061 -5.797 -0.809 1.00 94.19 216 ASP A C 1
ATOM 1609 O O . ASP A 1 216 ? -11.089 -6.810 -1.502 1.00 94.19 216 ASP A O 1
ATOM 1613 N N . GLU A 1 217 ? -11.045 -5.838 0.524 1.00 94.62 217 GLU A N 1
ATOM 1614 C CA . GLU A 1 217 ? -11.030 -7.076 1.292 1.00 94.62 217 GLU A CA 1
ATOM 1615 C C . GLU A 1 217 ? -11.792 -6.909 2.616 1.00 94.62 217 GLU A C 1
ATOM 1617 O O . GLU A 1 217 ? -11.772 -5.852 3.256 1.00 94.62 217 GLU A O 1
ATOM 1622 N N . ILE A 1 218 ? -12.503 -7.958 3.031 1.00 96.56 218 ILE A N 1
ATOM 1623 C CA . ILE A 1 218 ? -13.281 -7.976 4.271 1.00 96.56 218 ILE A CA 1
ATOM 1624 C C . ILE A 1 218 ? -12.978 -9.276 5.006 1.00 96.56 218 ILE A C 1
ATOM 1626 O O . ILE A 1 218 ? -13.288 -10.362 4.520 1.00 96.56 218 ILE A O 1
ATOM 1630 N N . ILE A 1 219 ? -12.399 -9.157 6.198 1.00 96.12 219 ILE A N 1
ATOM 1631 C CA . ILE A 1 219 ? -11.968 -10.288 7.017 1.00 96.12 219 ILE A CA 1
ATOM 1632 C C . ILE A 1 219 ? -12.876 -10.379 8.240 1.00 96.12 219 ILE A C 1
ATOM 1634 O O . ILE A 1 219 ? -12.771 -9.596 9.188 1.00 96.12 219 ILE A O 1
ATOM 1638 N N . ALA A 1 220 ? -13.770 -11.366 8.222 1.00 96.12 220 ALA A N 1
ATOM 1639 C CA . ALA A 1 220 ? -14.703 -11.620 9.312 1.00 96.12 220 ALA A CA 1
ATOM 1640 C C . ALA A 1 220 ? -14.114 -12.572 10.376 1.00 96.12 220 ALA A C 1
ATOM 1642 O O . ALA A 1 220 ? -14.674 -13.637 10.658 1.00 96.12 220 ALA A O 1
ATOM 1643 N N . GLU A 1 221 ? -12.954 -12.204 10.928 1.00 95.00 221 GLU A N 1
ATOM 1644 C CA . GLU A 1 221 ? -12.180 -12.990 11.898 1.00 95.00 221 GLU A CA 1
ATOM 1645 C C . GLU A 1 221 ? -11.697 -12.140 13.085 1.00 95.00 221 GLU A C 1
ATOM 1647 O O . GLU A 1 221 ? -11.746 -10.910 13.063 1.00 95.00 221 GLU A O 1
ATOM 1652 N N . ASP A 1 222 ? -11.222 -12.799 14.145 1.00 93.44 222 ASP A N 1
ATOM 1653 C CA . ASP A 1 222 ? -10.538 -12.122 15.251 1.00 93.44 222 ASP A CA 1
ATOM 1654 C C . ASP A 1 222 ? -9.155 -11.606 14.833 1.00 93.44 222 ASP A C 1
ATOM 1656 O O . ASP A 1 222 ? -8.498 -12.181 13.964 1.00 93.44 222 ASP A O 1
ATOM 1660 N N . THR A 1 223 ? -8.695 -10.553 15.514 1.00 92.56 223 THR A N 1
ATOM 1661 C CA . THR A 1 223 ? -7.448 -9.828 15.234 1.00 92.56 223 THR A CA 1
ATOM 1662 C C . THR A 1 223 ? -6.251 -10.750 15.015 1.00 92.56 223 THR A C 1
ATOM 1664 O O . THR A 1 223 ? -5.592 -10.651 13.986 1.00 92.56 223 THR A O 1
ATOM 1667 N N . GLU A 1 224 ? -5.982 -11.673 15.943 1.00 91.88 224 GLU A N 1
ATOM 1668 C CA . GLU A 1 224 ? -4.836 -12.585 15.838 1.00 91.88 224 GLU A CA 1
ATOM 1669 C C . GLU A 1 224 ? -4.892 -13.465 14.588 1.00 91.88 224 GLU A C 1
ATOM 1671 O O . GLU A 1 224 ? -3.863 -13.735 13.974 1.00 91.88 224 GLU A O 1
ATOM 1676 N N . LYS A 1 225 ? -6.089 -13.928 14.204 1.00 92.88 225 LYS A N 1
ATOM 1677 C CA . LYS A 1 225 ? -6.254 -14.774 13.019 1.00 92.88 225 LYS A CA 1
ATOM 1678 C C . LYS A 1 225 ? -6.083 -13.955 11.750 1.00 92.88 225 LYS A C 1
ATOM 1680 O O . LYS A 1 225 ? -5.305 -14.357 10.894 1.00 92.88 225 LYS A O 1
ATOM 1685 N N . ALA A 1 226 ? -6.714 -12.783 11.687 1.00 92.38 226 ALA A N 1
ATOM 1686 C CA . ALA A 1 226 ? -6.590 -11.868 10.561 1.00 92.38 226 ALA A CA 1
ATOM 1687 C C . ALA A 1 226 ? -5.124 -11.475 10.313 1.00 92.38 226 ALA A C 1
ATOM 1689 O O . ALA A 1 226 ? -4.648 -11.544 9.184 1.00 92.38 226 ALA A O 1
ATOM 1690 N N . LEU A 1 227 ? -4.374 -11.150 11.372 1.00 91.44 227 LEU A N 1
ATOM 1691 C CA . LEU A 1 227 ? -2.969 -10.745 11.273 1.00 91.44 227 LEU A CA 1
ATOM 1692 C C . LEU A 1 227 ? -2.035 -11.828 10.718 1.00 91.44 227 LEU A C 1
ATOM 1694 O O . LEU A 1 227 ? -0.974 -11.483 10.209 1.00 91.44 227 LEU A O 1
ATOM 1698 N N . ARG A 1 228 ? -2.404 -13.115 10.764 1.00 88.38 228 ARG A N 1
ATOM 1699 C CA . ARG A 1 228 ? -1.593 -14.182 10.149 1.00 88.38 228 ARG A CA 1
ATOM 1700 C C . ARG A 1 228 ? -1.590 -14.138 8.624 1.00 88.38 228 ARG A C 1
ATOM 1702 O O . ARG A 1 228 ? -0.656 -14.652 8.021 1.00 88.38 228 ARG A O 1
ATOM 1709 N N . HIS A 1 229 ? -2.608 -13.528 8.027 1.00 80.75 229 HIS A N 1
ATOM 1710 C CA . HIS A 1 229 ? -2.773 -13.445 6.577 1.00 80.75 229 HIS A CA 1
ATOM 1711 C C . HIS A 1 229 ? -2.452 -12.043 6.036 1.00 80.75 229 HIS A C 1
ATOM 1713 O O . HIS A 1 229 ? -2.441 -11.836 4.827 1.00 80.75 229 HIS A O 1
ATOM 1719 N N . LEU A 1 230 ? -2.193 -11.073 6.920 1.00 86.94 230 LEU A N 1
ATOM 1720 C CA . LEU A 1 230 ? -1.944 -9.681 6.557 1.00 86.94 230 LEU A CA 1
ATOM 1721 C C . LEU A 1 230 ? -0.450 -9.359 6.600 1.00 86.94 230 LEU A C 1
ATOM 1723 O O . LEU A 1 230 ? 0.224 -9.564 7.608 1.00 86.94 230 LEU A O 1
ATOM 1727 N N . ASN A 1 231 ? 0.052 -8.758 5.524 1.00 84.00 231 ASN A N 1
ATOM 1728 C CA . ASN A 1 231 ? 1.389 -8.182 5.487 1.00 84.00 231 ASN A CA 1
ATOM 1729 C C . ASN A 1 231 ? 1.329 -6.694 5.874 1.00 84.00 231 ASN A C 1
ATOM 1731 O O . ASN A 1 231 ? 0.862 -5.864 5.097 1.00 84.00 231 ASN A O 1
ATOM 1735 N N . ILE A 1 232 ? 1.804 -6.342 7.074 1.00 89.44 232 ILE A N 1
ATOM 1736 C CA . ILE A 1 232 ? 1.889 -4.938 7.504 1.00 89.44 232 ILE A CA 1
ATOM 1737 C C . ILE A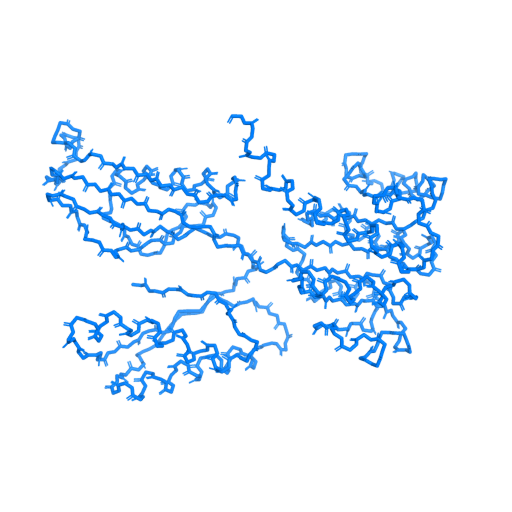 1 232 ? 3.206 -4.333 7.002 1.00 89.44 232 ILE A C 1
ATOM 1739 O O . ILE A 1 232 ? 4.243 -4.391 7.673 1.00 89.44 232 ILE A O 1
ATOM 1743 N N . ALA A 1 233 ? 3.146 -3.746 5.810 1.00 86.44 233 ALA A N 1
ATOM 1744 C CA . ALA A 1 233 ? 4.266 -3.088 5.154 1.00 86.44 233 ALA A CA 1
ATOM 1745 C C . ALA A 1 233 ? 4.444 -1.624 5.625 1.00 86.44 233 ALA A C 1
ATOM 1747 O O . ALA A 1 233 ? 3.530 -1.023 6.198 1.00 86.44 233 ALA A O 1
ATOM 1748 N N . PRO A 1 234 ? 5.588 -0.981 5.317 1.00 85.00 234 PRO A N 1
ATOM 1749 C CA . PRO A 1 234 ? 5.791 0.459 5.529 1.00 85.00 234 PRO A CA 1
ATOM 1750 C C . PRO A 1 234 ? 4.852 1.391 4.745 1.00 85.00 234 PRO A C 1
ATOM 1752 O O . PRO A 1 234 ? 4.935 2.608 4.891 1.00 85.00 234 PRO A O 1
ATOM 1755 N N . SER A 1 235 ? 3.985 0.860 3.881 1.00 86.94 235 SER A N 1
ATOM 1756 C CA . SER A 1 235 ? 2.912 1.592 3.192 1.00 86.94 235 SER A CA 1
ATOM 1757 C C . SER A 1 235 ? 1.532 1.402 3.847 1.00 86.94 235 SER A C 1
ATOM 1759 O O . SER A 1 235 ? 0.538 1.911 3.326 1.00 86.94 235 SER A O 1
ATOM 1761 N N . THR A 1 236 ? 1.456 0.678 4.971 1.00 93.25 236 THR A N 1
ATOM 1762 C CA . THR A 1 236 ? 0.204 0.333 5.655 1.00 93.25 236 THR A CA 1
ATOM 1763 C C . THR A 1 236 ? -0.180 1.366 6.715 1.00 93.25 236 THR A C 1
ATOM 1765 O O . THR A 1 236 ? 0.625 1.730 7.573 1.00 93.25 236 THR A O 1
ATOM 1768 N N . TYR A 1 237 ? -1.443 1.786 6.696 1.00 97.56 237 TYR A N 1
ATOM 1769 C CA . TYR A 1 237 ? -2.075 2.689 7.652 1.00 97.56 237 TYR A CA 1
ATOM 1770 C C . TYR A 1 237 ? -3.103 1.901 8.466 1.00 97.56 237 TYR A C 1
ATOM 1772 O O . TYR A 1 237 ? -4.014 1.295 7.907 1.00 97.56 237 TYR A O 1
ATOM 1780 N N . ILE A 1 238 ? -2.977 1.903 9.788 1.00 98.38 238 ILE A N 1
ATOM 1781 C CA . ILE A 1 238 ? -3.852 1.135 10.675 1.00 98.38 238 ILE A CA 1
ATOM 1782 C C . ILE A 1 238 ? -4.817 2.075 11.388 1.00 98.38 238 ILE A C 1
ATOM 1784 O O . ILE A 1 238 ? -4.406 3.066 11.992 1.00 98.38 238 ILE A O 1
ATOM 1788 N N . ILE A 1 239 ? -6.103 1.738 11.342 1.00 98.31 239 ILE A N 1
ATOM 1789 C CA . ILE A 1 239 ? -7.184 2.456 12.013 1.00 98.31 239 ILE A CA 1
ATOM 1790 C C . ILE A 1 239 ? -7.853 1.498 12.995 1.00 98.31 239 ILE A C 1
ATOM 1792 O O . ILE A 1 239 ? -8.455 0.506 12.592 1.00 98.31 239 ILE A O 1
ATOM 1796 N N . VAL A 1 240 ? -7.777 1.809 14.286 1.00 97.81 240 VAL A N 1
ATOM 1797 C CA . VAL A 1 240 ? -8.403 1.041 15.367 1.00 97.81 240 VAL A CA 1
ATOM 1798 C C . VAL A 1 240 ? -9.676 1.761 15.807 1.00 97.81 240 VAL A C 1
ATOM 1800 O O . VAL A 1 240 ? -9.626 2.810 16.451 1.00 97.81 240 VAL A O 1
ATOM 1803 N N . VAL A 1 241 ? -10.824 1.217 15.400 1.00 95.25 241 VAL A N 1
ATOM 1804 C CA . VAL A 1 241 ? -12.181 1.750 15.621 1.00 95.25 241 VAL A CA 1
ATOM 1805 C C . VAL A 1 241 ? -13.136 0.648 16.098 1.00 95.25 241 VAL A C 1
ATOM 1807 O O . VAL A 1 241 ? -14.243 0.477 15.574 1.00 95.25 241 VAL A O 1
ATOM 1810 N N . THR A 1 242 ? -12.705 -0.146 17.081 1.00 91.25 242 THR A N 1
ATOM 1811 C CA . THR A 1 242 ? -13.463 -1.317 17.536 1.00 91.25 242 THR A CA 1
ATOM 1812 C C . THR A 1 242 ? -14.589 -0.943 18.517 1.00 91.25 242 THR A C 1
ATOM 1814 O O . THR A 1 242 ? -14.882 0.222 18.785 1.00 91.25 242 THR A O 1
ATOM 1817 N N . ARG A 1 243 ? -15.295 -1.954 19.043 1.00 80.94 243 ARG A N 1
ATOM 1818 C CA . ARG A 1 243 ? -16.483 -1.800 19.906 1.00 80.94 243 ARG A CA 1
ATOM 1819 C C . ARG A 1 243 ? -16.177 -1.597 21.400 1.00 80.94 243 ARG A C 1
ATOM 1821 O O . ARG A 1 243 ? -17.015 -1.934 22.235 1.00 80.94 243 ARG A O 1
ATOM 1828 N N . GLY A 1 244 ? -15.016 -1.047 21.751 1.00 74.94 244 GLY A N 1
ATOM 1829 C CA . GLY A 1 244 ? -14.693 -0.645 23.122 1.00 74.94 244 GLY A CA 1
ATOM 1830 C C . GLY A 1 244 ? -13.252 -0.926 23.545 1.00 74.94 244 GLY A C 1
ATOM 1831 O O . GLY A 1 244 ? -12.541 -1.706 22.917 1.00 74.94 244 GLY A O 1
ATOM 1832 N N . HIS A 1 245 ? -12.870 -0.338 24.685 1.00 73.06 245 HIS A N 1
ATOM 1833 C CA . HIS A 1 245 ? -11.465 -0.173 25.094 1.00 73.06 245 HIS A CA 1
ATOM 1834 C C . HIS A 1 245 ? -10.663 -1.469 25.173 1.00 73.06 245 HIS A C 1
ATOM 1836 O O . HIS A 1 245 ? -9.499 -1.464 24.805 1.00 73.06 245 HIS A O 1
ATOM 1842 N N . LEU A 1 246 ? -11.265 -2.577 25.619 1.00 82.19 246 LEU A N 1
ATOM 1843 C CA . LEU A 1 246 ? -10.554 -3.859 25.715 1.00 82.19 246 LEU A CA 1
ATOM 1844 C C . LEU A 1 246 ? -10.136 -4.388 24.341 1.00 82.19 246 LEU A C 1
ATOM 1846 O O . LEU A 1 246 ? -9.045 -4.927 24.192 1.00 82.19 246 LEU A O 1
ATOM 1850 N N . LYS A 1 247 ? -11.001 -4.226 23.335 1.00 88.19 247 LYS A N 1
ATOM 1851 C CA . LYS A 1 247 ? -10.728 -4.721 21.987 1.00 88.19 247 LYS A CA 1
ATOM 1852 C C . LYS A 1 247 ? -9.810 -3.760 21.225 1.00 88.19 247 LYS A C 1
ATOM 1854 O O . LYS A 1 247 ? -8.967 -4.225 20.467 1.00 88.19 247 LYS A O 1
ATOM 1859 N N . ASP A 1 248 ? -9.907 -2.455 21.495 1.00 90.44 248 ASP A N 1
ATOM 1860 C CA . ASP A 1 248 ? -8.944 -1.465 20.996 1.00 90.44 248 ASP A CA 1
ATOM 1861 C C . ASP A 1 248 ? -7.536 -1.729 21.560 1.00 90.44 248 ASP A C 1
ATOM 1863 O O . ASP A 1 248 ? -6.564 -1.703 20.810 1.00 90.44 248 ASP A O 1
ATOM 1867 N N . GLU A 1 249 ? -7.427 -2.049 22.857 1.00 93.56 249 GLU A N 1
ATOM 1868 C CA . GLU A 1 249 ? -6.162 -2.411 23.512 1.00 93.56 249 GLU A CA 1
ATOM 1869 C C . GLU A 1 249 ? -5.560 -3.698 22.922 1.00 93.56 249 GLU A C 1
ATOM 1871 O O . GLU A 1 249 ? -4.376 -3.712 22.599 1.00 93.56 249 GLU A O 1
ATOM 1876 N N . GLU A 1 250 ? -6.365 -4.747 22.713 1.00 93.38 250 GLU A N 1
ATOM 1877 C CA . GLU A 1 250 ? -5.928 -6.015 22.098 1.00 93.38 250 GLU A CA 1
ATOM 1878 C C . GLU A 1 250 ? -5.377 -5.814 20.677 1.00 93.38 250 GLU A C 1
ATOM 1880 O O . GLU A 1 250 ? -4.304 -6.319 20.327 1.00 93.38 250 GLU A O 1
ATOM 1885 N N . VAL A 1 251 ? -6.100 -5.049 19.850 1.00 95.44 251 VAL A N 1
ATOM 1886 C CA . VAL A 1 251 ? -5.636 -4.692 18.505 1.00 95.44 251 VAL A CA 1
ATOM 1887 C C . VAL A 1 251 ? -4.348 -3.890 18.585 1.00 95.44 251 VAL A C 1
ATOM 1889 O O . VAL A 1 251 ? -3.376 -4.244 17.918 1.00 95.44 251 VAL A O 1
ATOM 1892 N N . LEU A 1 252 ? -4.313 -2.839 19.409 1.00 95.75 252 LEU A N 1
ATOM 1893 C CA . LEU A 1 252 ? -3.145 -1.977 19.511 1.00 95.75 252 LEU A CA 1
ATOM 1894 C C . LEU A 1 252 ? -1.913 -2.760 19.981 1.00 95.75 252 LEU A C 1
ATOM 1896 O O . LEU A 1 252 ? -0.856 -2.627 19.372 1.00 95.75 252 LEU A O 1
ATOM 1900 N N . ALA A 1 253 ? -2.049 -3.629 20.986 1.00 94.62 253 ALA A N 1
ATOM 1901 C CA . ALA A 1 253 ? -0.969 -4.496 21.460 1.00 94.62 253 ALA A CA 1
ATOM 1902 C C . ALA A 1 253 ? -0.377 -5.360 20.334 1.00 94.62 253 ALA A C 1
ATOM 1904 O O . ALA A 1 253 ? 0.838 -5.550 20.269 1.00 94.62 253 ALA A O 1
ATOM 1905 N N . SER A 1 254 ? -1.233 -5.836 19.425 1.00 94.88 254 SER A N 1
ATOM 1906 C CA . SER A 1 254 ? -0.842 -6.706 18.313 1.00 94.88 254 SER A CA 1
ATOM 1907 C C . SER A 1 254 ? -0.126 -5.961 17.179 1.00 94.88 254 SER A C 1
ATOM 1909 O O . SER A 1 254 ? 0.690 -6.553 16.475 1.00 94.88 254 SER A O 1
ATOM 1911 N N . VAL A 1 255 ? -0.407 -4.666 16.992 1.00 95.50 255 VAL A N 1
ATOM 1912 C CA . VAL A 1 255 ? 0.064 -3.895 15.823 1.00 95.50 255 VAL A CA 1
ATOM 1913 C C . VAL A 1 255 ? 1.037 -2.763 16.149 1.00 95.50 255 VAL A C 1
ATOM 1915 O O . VAL A 1 255 ? 1.698 -2.267 15.240 1.00 95.50 255 VAL A O 1
ATOM 1918 N N . VAL A 1 256 ? 1.184 -2.354 17.414 1.00 95.44 256 VAL A N 1
ATOM 1919 C CA . VAL A 1 256 ? 2.020 -1.200 17.813 1.00 95.44 256 VAL A CA 1
ATOM 1920 C C . VAL A 1 256 ? 3.499 -1.360 17.439 1.00 95.44 256 VAL A C 1
ATOM 1922 O O . VAL A 1 256 ? 4.193 -0.373 17.200 1.00 95.44 256 VAL A O 1
ATOM 1925 N N . ARG A 1 257 ? 3.978 -2.606 17.349 1.00 93.06 257 ARG A N 1
ATOM 1926 C CA . ARG A 1 257 ? 5.356 -2.946 16.956 1.00 93.06 257 ARG A CA 1
ATOM 1927 C C . ARG A 1 257 ? 5.531 -3.189 15.456 1.00 93.06 257 ARG A C 1
ATOM 1929 O O . ARG A 1 257 ? 6.618 -3.561 15.023 1.00 93.06 257 ARG A O 1
ATOM 1936 N N . SER A 1 258 ? 4.463 -3.048 14.676 1.00 93.19 258 SER A N 1
ATOM 1937 C CA . SER A 1 258 ? 4.504 -3.272 13.233 1.00 93.19 258 SER A CA 1
ATOM 1938 C C . SER A 1 258 ? 5.261 -2.161 12.501 1.00 93.19 258 SER A C 1
ATOM 1940 O O . SER A 1 258 ? 5.578 -1.110 13.061 1.00 93.19 258 SER A O 1
ATOM 1942 N N . ASN A 1 259 ? 5.522 -2.391 11.214 1.00 88.06 259 ASN A N 1
ATOM 1943 C CA . ASN A 1 259 ? 6.162 -1.412 10.338 1.00 88.06 259 ASN A CA 1
ATOM 1944 C C . ASN A 1 259 ? 5.172 -0.403 9.736 1.00 88.06 259 ASN A C 1
ATOM 1946 O O . ASN A 1 259 ? 5.565 0.346 8.847 1.00 88.06 259 ASN A O 1
ATOM 1950 N N . ALA A 1 260 ? 3.912 -0.381 10.186 1.00 92.62 260 ALA A N 1
ATOM 1951 C CA . ALA A 1 260 ? 2.901 0.535 9.670 1.00 92.62 260 ALA A CA 1
ATOM 1952 C C . ALA A 1 260 ? 3.382 1.993 9.743 1.00 92.62 260 ALA A C 1
ATOM 1954 O O . ALA A 1 260 ? 3.915 2.441 10.761 1.00 92.62 260 ALA A O 1
ATOM 1955 N N . VAL A 1 261 ? 3.151 2.753 8.670 1.00 91.94 261 VAL A N 1
ATOM 1956 C CA . VAL A 1 261 ? 3.507 4.182 8.617 1.00 91.94 261 VAL A CA 1
ATOM 1957 C C . VAL A 1 261 ? 2.648 5.016 9.563 1.00 91.94 261 VAL A C 1
ATOM 1959 O O . VAL A 1 261 ? 3.044 6.098 9.990 1.00 91.94 261 VAL A O 1
ATOM 1962 N N . TYR A 1 262 ? 1.466 4.506 9.897 1.00 96.69 262 TYR A N 1
ATOM 1963 C CA . TYR A 1 262 ? 0.500 5.178 10.740 1.00 96.69 262 TYR A CA 1
ATOM 1964 C C . TYR A 1 262 ? -0.290 4.163 11.555 1.00 96.69 262 TYR A C 1
ATOM 1966 O O . TYR A 1 262 ? -0.756 3.157 11.019 1.00 96.69 262 TYR A O 1
ATOM 1974 N N . ILE A 1 263 ? -0.487 4.465 12.836 1.00 98.12 263 ILE A N 1
ATOM 1975 C CA . ILE A 1 263 ? -1.388 3.725 13.717 1.00 98.12 263 ILE A CA 1
ATOM 1976 C C . ILE A 1 263 ? -2.254 4.751 14.435 1.00 98.12 263 ILE A C 1
ATOM 1978 O O . ILE A 1 263 ? -1.757 5.544 15.232 1.00 98.12 263 ILE A O 1
ATOM 1982 N N . GLY A 1 264 ? -3.548 4.737 14.144 1.00 97.75 264 GLY A N 1
ATOM 1983 C CA . GLY A 1 264 ? -4.534 5.607 14.760 1.00 97.75 264 GLY A CA 1
ATOM 1984 C C . GLY A 1 264 ? -5.512 4.814 15.613 1.00 97.75 264 GLY A C 1
ATOM 1985 O O . GLY A 1 264 ? -5.987 3.764 15.188 1.00 97.75 264 GLY A O 1
ATOM 1986 N N . MET A 1 265 ? -5.844 5.319 16.799 1.00 96.94 265 MET A N 1
ATOM 1987 C CA . MET A 1 265 ? -6.822 4.697 17.691 1.00 96.94 265 MET A CA 1
ATOM 1988 C C . MET A 1 265 ? -7.908 5.688 18.099 1.00 96.94 265 MET A C 1
ATOM 1990 O O . MET A 1 265 ? -7.636 6.797 18.575 1.00 96.94 265 MET A O 1
ATOM 1994 N N . ILE A 1 266 ? -9.164 5.275 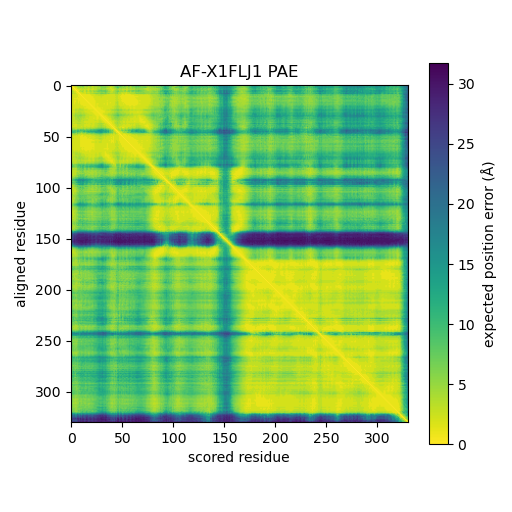17.931 1.00 93.75 266 ILE A N 1
ATOM 1995 C CA . ILE A 1 266 ? -10.309 6.051 18.391 1.00 93.75 266 ILE A CA 1
ATOM 1996 C C . ILE A 1 266 ? -10.416 6.027 19.914 1.00 93.75 266 ILE A C 1
ATOM 1998 O O . ILE A 1 266 ? -10.118 5.036 20.569 1.00 93.75 266 ILE A O 1
ATOM 2002 N N . GLY A 1 267 ? -10.897 7.124 20.491 1.00 89.69 267 GLY A N 1
ATOM 2003 C CA . GLY A 1 267 ? -11.156 7.206 21.923 1.00 89.69 267 GLY A CA 1
ATOM 2004 C C . GLY A 1 267 ? -10.923 8.604 22.470 1.00 89.69 267 GLY A C 1
ATOM 2005 O O . GLY A 1 267 ? -10.314 9.454 21.825 1.00 89.69 267 GLY A O 1
ATOM 2006 N N . SER A 1 268 ? -11.430 8.870 23.676 1.00 89.81 268 SER A N 1
ATOM 2007 C CA . SER A 1 268 ? -11.148 10.138 24.353 1.00 89.81 268 SER A CA 1
ATOM 2008 C C . SER A 1 268 ? -9.736 10.129 24.934 1.00 89.81 268 SER A C 1
ATOM 2010 O O . SER A 1 268 ? -9.220 9.075 25.298 1.00 89.81 268 SER A O 1
ATOM 2012 N N . ARG A 1 269 ? -9.141 11.312 25.137 1.00 90.69 269 ARG A N 1
ATOM 2013 C CA . ARG A 1 269 ? -7.801 11.445 25.744 1.00 90.69 269 ARG A CA 1
ATOM 2014 C C . ARG A 1 269 ? -7.657 10.653 27.051 1.00 90.69 269 ARG A C 1
ATOM 2016 O O . ARG A 1 269 ? -6.662 9.969 27.250 1.00 90.69 269 ARG A O 1
ATOM 2023 N N . LYS A 1 270 ? -8.680 10.700 27.917 1.00 90.69 270 LYS A N 1
ATOM 2024 C CA . LYS A 1 270 ? -8.703 9.952 29.184 1.00 90.69 270 LYS A CA 1
ATOM 2025 C C . LYS A 1 270 ? -8.693 8.436 28.959 1.00 90.69 270 LYS A C 1
ATOM 2027 O O . LYS A 1 270 ? -7.972 7.739 29.658 1.00 90.69 270 LYS A O 1
ATOM 2032 N N . LYS A 1 271 ? -9.485 7.942 28.001 1.00 87.94 271 LYS A N 1
ATOM 2033 C CA . LYS A 1 271 ? -9.565 6.510 27.664 1.00 87.94 271 LYS A CA 1
ATOM 2034 C C . LYS A 1 271 ? -8.237 6.009 27.095 1.00 87.94 271 LYS A C 1
ATOM 2036 O O . LYS A 1 271 ? -7.711 5.012 27.575 1.00 87.94 271 LYS A O 1
ATOM 2041 N N . ASN A 1 272 ? -7.654 6.762 26.165 1.00 92.56 272 ASN A N 1
ATOM 2042 C CA . ASN A 1 272 ? -6.386 6.411 25.524 1.00 92.56 272 ASN A CA 1
ATOM 2043 C C . ASN A 1 272 ? -5.234 6.376 26.537 1.00 92.56 272 ASN A C 1
ATOM 2045 O O . ASN A 1 272 ? -4.414 5.468 26.497 1.00 92.56 272 ASN A O 1
ATOM 2049 N N . ALA A 1 273 ? -5.215 7.306 27.500 1.00 92.31 273 ALA A N 1
ATOM 2050 C CA . ALA A 1 273 ? -4.220 7.302 28.572 1.00 92.31 273 ALA A CA 1
ATOM 2051 C C . ALA A 1 273 ? -4.279 6.026 29.430 1.00 92.31 273 ALA A C 1
ATOM 2053 O O . ALA A 1 273 ? -3.237 5.496 29.803 1.00 92.31 273 ALA A O 1
ATOM 2054 N N . THR A 1 274 ? -5.477 5.508 29.724 1.00 93.19 274 THR A N 1
ATOM 2055 C CA . THR A 1 274 ? -5.632 4.241 30.456 1.00 93.19 274 THR A CA 1
ATOM 2056 C C . THR A 1 274 ? -5.110 3.054 29.649 1.00 93.19 274 THR A C 1
ATOM 2058 O O . THR A 1 274 ? -4.357 2.250 30.191 1.00 93.19 274 THR A O 1
ATOM 2061 N N . VAL A 1 275 ? -5.450 2.978 28.357 1.00 93.88 275 VAL A N 1
ATOM 2062 C CA . VAL A 1 275 ? -4.944 1.929 27.452 1.00 93.88 275 VAL A CA 1
ATOM 2063 C C . VAL A 1 275 ? -3.414 1.965 27.388 1.00 93.88 275 VAL A C 1
ATOM 2065 O O . VAL A 1 275 ? -2.760 0.942 27.560 1.00 93.88 275 VAL A O 1
ATOM 2068 N N . PHE A 1 276 ? -2.818 3.149 27.231 1.00 94.88 276 PHE A N 1
ATOM 2069 C CA . PHE A 1 276 ? -1.361 3.296 27.164 1.00 94.88 276 PHE A CA 1
ATOM 2070 C C . PHE A 1 276 ? -0.680 2.849 28.461 1.00 94.88 276 PHE A C 1
ATOM 2072 O O . PHE A 1 276 ? 0.288 2.100 28.402 1.00 94.88 276 PHE A O 1
ATOM 2079 N N . GLN A 1 277 ? -1.227 3.203 29.627 1.00 94.50 277 GLN A N 1
ATOM 2080 C CA . GLN A 1 277 ? -0.698 2.742 30.917 1.00 94.50 277 GLN A CA 1
ATOM 2081 C C . GLN A 1 277 ? -0.742 1.217 31.078 1.00 94.50 277 GLN A C 1
ATOM 2083 O O . GLN A 1 277 ? 0.134 0.640 31.724 1.00 94.50 277 GLN A O 1
ATOM 2088 N N . HIS A 1 278 ? -1.765 0.546 30.545 1.00 95.06 278 HIS A N 1
ATOM 2089 C CA . HIS A 1 278 ? -1.824 -0.915 30.562 1.00 95.06 278 HIS A CA 1
ATOM 2090 C C . HIS A 1 278 ? -0.784 -1.534 29.629 1.00 95.06 278 HIS A C 1
ATOM 2092 O O . HIS A 1 278 ? -0.068 -2.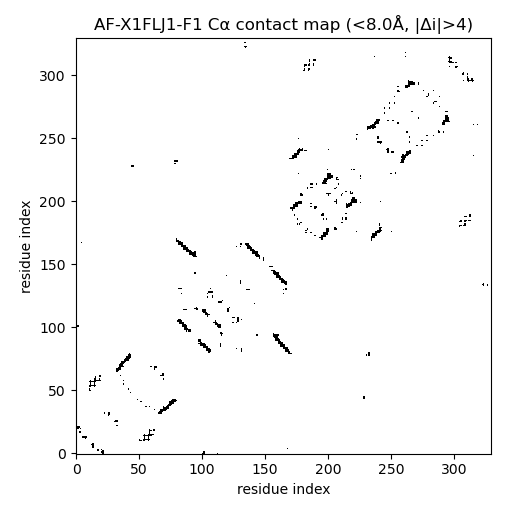444 30.047 1.00 95.06 278 HIS A O 1
ATOM 2098 N N . LEU A 1 279 ? -0.641 -1.004 28.414 1.00 94.56 279 LEU A N 1
ATOM 2099 C CA . LEU A 1 279 ? 0.348 -1.481 27.447 1.00 94.56 279 LEU A CA 1
ATOM 2100 C C . LEU A 1 279 ? 1.790 -1.261 27.928 1.00 94.56 279 LEU A C 1
ATOM 2102 O O . LEU A 1 279 ? 2.632 -2.141 27.755 1.00 94.56 279 LEU A O 1
ATOM 2106 N N . GLU A 1 280 ? 2.077 -0.149 28.610 1.00 95.44 280 GLU A N 1
ATOM 2107 C CA . GLU A 1 280 ? 3.382 0.084 29.248 1.00 95.44 280 GLU A CA 1
ATOM 2108 C C . GLU A 1 280 ? 3.701 -0.991 30.292 1.00 95.44 280 GLU A C 1
ATOM 2110 O O . GLU A 1 280 ? 4.808 -1.531 30.316 1.00 95.44 280 GLU A O 1
ATOM 2115 N N . LYS A 1 281 ? 2.716 -1.378 31.114 1.00 94.94 281 LYS A N 1
ATOM 2116 C CA . LYS A 1 281 ? 2.868 -2.479 32.084 1.00 94.94 281 LYS A CA 1
ATOM 2117 C C . LYS A 1 281 ? 3.082 -3.839 31.415 1.00 94.94 281 LYS A C 1
ATOM 2119 O O . LYS A 1 281 ? 3.674 -4.719 32.031 1.00 94.94 281 LYS A O 1
ATOM 2124 N N . GLN A 1 282 ? 2.626 -4.005 30.175 1.00 92.88 282 GLN A N 1
ATOM 2125 C CA . GLN A 1 282 ? 2.845 -5.199 29.350 1.00 92.88 282 GLN A CA 1
ATOM 2126 C C . GLN A 1 282 ? 4.165 -5.139 28.552 1.00 92.88 282 GLN A C 1
ATOM 2128 O O . GLN A 1 282 ? 4.454 -6.034 27.759 1.00 92.88 282 GLN A O 1
ATOM 2133 N N . GLY A 1 283 ? 4.990 -4.106 28.763 1.00 93.62 283 GLY A N 1
ATOM 2134 C CA . GLY A 1 283 ? 6.314 -3.980 28.153 1.00 93.62 283 GLY A CA 1
ATOM 2135 C C . GLY A 1 283 ? 6.329 -3.291 26.788 1.00 93.62 283 GLY A C 1
ATOM 2136 O O . GLY A 1 283 ? 7.310 -3.424 26.055 1.00 93.62 283 GLY A O 1
ATOM 2137 N N . VAL A 1 284 ? 5.271 -2.566 26.413 1.00 94.44 284 VAL A N 1
ATOM 2138 C CA . VAL A 1 284 ? 5.322 -1.638 25.274 1.00 94.44 284 VAL A CA 1
ATOM 2139 C C . VAL A 1 284 ? 6.041 -0.366 25.719 1.00 94.44 284 VAL A C 1
ATOM 2141 O O . VAL A 1 284 ? 5.707 0.240 26.733 1.00 94.44 284 VAL A O 1
ATOM 2144 N N . SER A 1 285 ? 7.063 0.043 24.979 1.00 94.31 285 SER A N 1
ATOM 2145 C CA . SER A 1 285 ? 7.854 1.222 25.310 1.00 94.31 285 SER A CA 1
ATOM 2146 C C . SER A 1 285 ? 7.091 2.520 25.030 1.00 94.31 285 SER A C 1
ATOM 2148 O O . SER A 1 285 ? 6.304 2.631 24.087 1.00 94.31 285 SER A O 1
ATOM 2150 N N . ALA A 1 286 ? 7.416 3.574 25.780 1.00 91.38 286 ALA A N 1
ATOM 2151 C CA . ALA A 1 286 ? 6.876 4.909 25.527 1.00 91.38 286 ALA A CA 1
ATOM 2152 C C . ALA A 1 286 ? 7.230 5.446 24.122 1.00 91.38 286 ALA A C 1
ATOM 2154 O O . ALA A 1 286 ? 6.524 6.301 23.593 1.00 91.38 286 ALA A O 1
ATOM 2155 N N . GLN A 1 287 ? 8.321 4.973 23.502 1.00 91.12 287 GLN A N 1
ATOM 2156 C CA . GLN A 1 287 ? 8.676 5.347 22.127 1.00 91.12 287 GLN A CA 1
ATOM 2157 C C . GLN A 1 287 ? 7.740 4.712 21.095 1.00 91.12 287 GLN A C 1
ATOM 2159 O O . GLN A 1 287 ? 7.365 5.384 20.139 1.00 91.12 287 GLN A O 1
ATOM 2164 N N . GLU A 1 288 ? 7.347 3.451 21.292 1.00 92.69 288 GLU A N 1
ATOM 2165 C CA . GLU A 1 288 ? 6.353 2.776 20.450 1.00 92.69 288 GLU A CA 1
ATOM 2166 C C . GLU A 1 288 ? 4.987 3.465 20.578 1.00 92.69 288 GLU A C 1
ATOM 2168 O O . GLU A 1 288 ? 4.385 3.827 19.571 1.00 92.69 288 GLU A O 1
ATOM 2173 N N . LEU A 1 289 ? 4.545 3.767 21.804 1.00 93.44 289 LEU A N 1
ATOM 2174 C CA . LEU A 1 289 ? 3.255 4.429 22.044 1.00 93.44 289 LEU A CA 1
ATOM 2175 C C . LEU A 1 289 ? 3.197 5.869 21.516 1.00 93.44 289 LEU A C 1
ATOM 2177 O O . LEU A 1 289 ? 2.143 6.317 21.076 1.00 93.44 289 LEU A O 1
ATOM 2181 N N . LYS A 1 290 ? 4.325 6.592 21.492 1.00 92.38 290 LYS A N 1
ATOM 2182 C CA . LYS A 1 290 ? 4.404 7.940 20.898 1.00 92.38 290 LYS A CA 1
ATOM 2183 C C . LYS A 1 290 ? 4.092 7.972 19.401 1.00 92.38 290 LYS A C 1
ATOM 2185 O O . LYS A 1 290 ? 3.767 9.042 18.895 1.00 92.38 290 LYS A O 1
ATOM 2190 N N . LYS A 1 291 ? 4.209 6.841 18.698 1.00 91.44 291 LYS A N 1
ATOM 2191 C CA . LYS A 1 291 ? 3.860 6.731 17.273 1.00 91.44 291 LYS A CA 1
ATOM 2192 C C . LYS A 1 291 ? 2.350 6.602 17.044 1.00 91.44 291 LYS A C 1
ATOM 2194 O O . LYS A 1 291 ? 1.905 6.702 15.906 1.00 91.44 291 LYS A O 1
ATOM 2199 N N . VAL A 1 292 ? 1.569 6.360 18.098 1.00 96.31 292 VAL A N 1
ATOM 2200 C CA . VAL A 1 292 ? 0.128 6.115 18.004 1.00 96.31 292 VAL A CA 1
ATOM 2201 C C . VAL A 1 292 ? -0.638 7.437 18.061 1.00 96.31 292 VAL A C 1
ATOM 2203 O O . VAL A 1 292 ? -0.545 8.193 19.029 1.00 96.31 292 VAL A O 1
ATOM 2206 N N . HIS A 1 293 ? -1.453 7.689 17.041 1.00 97.00 293 HIS A N 1
ATOM 2207 C CA . HIS A 1 293 ? -2.350 8.836 16.959 1.00 97.00 293 HIS A CA 1
ATOM 2208 C C . HIS A 1 293 ? -3.638 8.543 17.736 1.00 97.00 293 HIS A C 1
ATOM 2210 O O . HIS A 1 293 ? -4.553 7.883 17.240 1.00 97.00 293 HIS A O 1
ATOM 2216 N N . ALA A 1 294 ? -3.689 8.986 18.993 1.00 94.81 294 ALA A N 1
ATOM 2217 C CA . ALA A 1 294 ? -4.809 8.730 19.893 1.00 94.81 294 ALA A CA 1
ATOM 2218 C C . ALA A 1 294 ? -5.115 9.972 20.763 1.00 94.81 294 ALA A C 1
ATOM 2220 O O . ALA A 1 294 ? -4.395 10.236 21.729 1.00 94.81 294 ALA A O 1
ATOM 2221 N N . PRO A 1 295 ? -6.219 10.710 20.535 1.00 94.69 295 PRO A N 1
ATOM 2222 C CA . PRO A 1 295 ? -7.307 10.397 19.609 1.00 94.69 295 PRO A CA 1
ATOM 2223 C C . PRO A 1 295 ? -6.884 10.482 18.144 1.00 94.69 295 PRO A C 1
ATOM 2225 O O . PRO A 1 295 ? -6.101 11.352 17.781 1.00 94.69 295 PRO A O 1
ATOM 2228 N N . ILE A 1 296 ? -7.428 9.578 17.338 1.00 96.62 296 ILE A N 1
ATOM 2229 C CA . ILE A 1 296 ? -7.268 9.573 15.887 1.00 96.62 296 ILE A CA 1
ATOM 2230 C C . ILE A 1 296 ? -7.962 10.780 15.232 1.00 96.62 296 ILE A C 1
ATOM 2232 O O . ILE A 1 296 ? -9.064 11.154 15.643 1.00 96.62 296 ILE A O 1
ATOM 2236 N N . GLY A 1 297 ? -7.357 11.329 14.178 1.00 96.56 297 GLY A N 1
ATOM 2237 C CA . GLY A 1 297 ? -7.923 12.387 13.344 1.00 96.56 297 GLY A CA 1
ATOM 2238 C C . GLY A 1 297 ? -7.503 13.805 13.743 1.00 96.56 297 GLY A C 1
ATOM 2239 O O . GLY A 1 297 ? -7.161 14.092 14.889 1.00 96.56 297 GLY A O 1
ATOM 2240 N N . ILE A 1 298 ? -7.550 14.727 12.774 1.00 96.06 298 ILE A N 1
ATOM 2241 C CA . ILE A 1 298 ? -7.288 16.154 13.017 1.00 96.06 298 ILE A CA 1
ATOM 2242 C C . ILE A 1 298 ? -8.455 16.760 13.805 1.00 96.06 298 ILE A C 1
ATOM 2244 O O . ILE A 1 298 ? -9.620 16.542 13.464 1.00 96.06 298 ILE A O 1
ATOM 2248 N N . ASP A 1 299 ? -8.159 17.568 14.823 1.00 95.19 299 ASP A N 1
ATOM 2249 C CA . ASP A 1 299 ? -9.185 18.250 15.613 1.00 95.19 299 ASP A CA 1
ATOM 2250 C C . ASP A 1 299 ? -9.897 19.339 14.794 1.00 95.19 299 ASP A C 1
ATOM 2252 O O . ASP A 1 299 ? -9.438 20.475 14.682 1.00 95.19 299 ASP A O 1
ATOM 2256 N N . ILE A 1 300 ? -11.025 18.955 14.197 1.00 96.38 300 ILE A N 1
ATOM 2257 C CA . ILE A 1 300 ? -11.942 19.835 13.460 1.00 96.38 300 ILE A CA 1
ATOM 2258 C C . ILE A 1 300 ? -13.259 20.057 14.222 1.00 96.38 300 ILE A C 1
ATOM 2260 O O . ILE A 1 300 ? -14.220 20.569 13.656 1.00 96.38 300 ILE A O 1
ATOM 2264 N N . GLY A 1 301 ? -13.338 19.628 15.490 1.00 94.94 301 GLY A N 1
ATOM 2265 C CA . GLY A 1 301 ? -14.579 19.662 16.270 1.00 94.94 301 GLY A CA 1
ATOM 2266 C C . GLY A 1 301 ? -15.656 18.667 15.812 1.00 94.94 301 GLY A C 1
ATOM 2267 O O . GLY A 1 301 ? -16.838 18.917 16.054 1.00 94.94 301 GLY A O 1
ATOM 2268 N N . ALA A 1 302 ? -15.259 17.564 15.166 1.00 95.12 302 ALA A N 1
ATOM 2269 C CA . ALA A 1 302 ? -16.153 16.544 14.614 1.00 95.12 302 ALA A CA 1
ATOM 2270 C C . ALA A 1 302 ? -17.084 15.914 15.668 1.00 95.12 302 ALA A C 1
ATOM 2272 O O . ALA A 1 302 ? -16.665 15.600 16.786 1.00 95.12 302 ALA A O 1
ATOM 2273 N N . ARG A 1 303 ? -18.349 15.693 15.297 1.00 94.19 303 ARG A N 1
ATOM 2274 C CA . ARG A 1 303 ? -19.397 15.125 16.162 1.00 94.19 303 ARG A CA 1
ATOM 2275 C C . ARG A 1 303 ? -20.136 13.961 15.523 1.00 94.19 303 ARG A C 1
ATOM 2277 O O . ARG A 1 303 ? -20.548 13.050 16.241 1.00 94.19 303 ARG A O 1
ATOM 2284 N N . THR A 1 304 ? -20.328 13.991 14.209 1.00 96.56 304 THR A N 1
ATOM 2285 C CA . THR A 1 304 ? -21.004 12.913 13.475 1.00 96.56 304 THR A CA 1
ATOM 2286 C C . THR A 1 304 ? -20.002 11.863 12.981 1.00 96.56 304 THR A C 1
ATOM 2288 O O . THR A 1 304 ? -18.819 12.174 12.821 1.00 96.56 304 THR A O 1
ATOM 2291 N N . PRO A 1 305 ? -20.423 10.608 12.729 1.00 95.50 305 PRO A N 1
ATOM 2292 C CA . PRO A 1 305 ? -19.555 9.593 12.127 1.00 95.50 305 PRO A CA 1
ATOM 2293 C C . PRO A 1 305 ? -18.900 10.039 10.812 1.00 95.50 305 PRO A C 1
ATOM 2295 O O . PRO A 1 305 ? -17.743 9.708 10.563 1.00 95.50 305 PRO A O 1
ATOM 2298 N N . GLU A 1 306 ? -19.615 10.815 10.002 1.00 97.56 306 GLU A N 1
ATOM 2299 C CA . GLU A 1 306 ? -19.153 11.383 8.738 1.00 97.56 306 GLU A CA 1
ATOM 2300 C C . GLU A 1 306 ? -18.038 12.412 8.959 1.00 97.56 306 GLU A C 1
ATOM 2302 O O . GLU A 1 306 ? -16.983 12.327 8.332 1.00 97.56 306 GLU A O 1
ATOM 2307 N N . GLU A 1 307 ? -18.236 13.354 9.886 1.00 98.00 307 GLU A N 1
ATOM 2308 C CA . GLU A 1 307 ? -17.227 14.359 10.243 1.00 98.00 307 GLU A CA 1
ATOM 2309 C C . GLU A 1 307 ? -15.983 13.708 10.855 1.00 98.00 307 GLU A C 1
ATOM 2311 O O . GLU A 1 307 ? -14.856 14.090 10.537 1.00 98.00 307 GLU A O 1
ATOM 2316 N N . ILE A 1 308 ? -16.173 12.693 11.706 1.00 97.19 308 ILE A N 1
ATOM 2317 C CA . ILE A 1 308 ? -15.073 11.922 12.295 1.00 97.19 308 ILE A CA 1
ATOM 2318 C C . ILE A 1 308 ? -14.293 11.205 11.189 1.00 97.19 308 ILE A C 1
ATOM 2320 O O . ILE A 1 308 ? -13.065 11.233 11.190 1.00 97.19 308 ILE A O 1
ATOM 2324 N N . ALA A 1 309 ? -14.976 10.607 10.212 1.00 97.94 309 ALA A N 1
ATOM 2325 C CA . ALA A 1 309 ? -14.309 9.967 9.087 1.00 97.94 309 ALA A CA 1
ATOM 2326 C C . ALA A 1 309 ? -13.496 10.971 8.252 1.00 97.94 309 ALA A C 1
ATOM 2328 O O . ALA A 1 309 ? -12.350 10.682 7.911 1.00 97.94 309 ALA A O 1
ATOM 2329 N N . VAL A 1 310 ? -14.032 12.169 7.986 1.00 98.38 310 VAL A N 1
ATOM 2330 C CA . VAL A 1 310 ? -13.284 13.252 7.318 1.00 98.38 310 VAL A CA 1
ATOM 2331 C C . VAL A 1 310 ? -12.049 13.648 8.129 1.00 98.38 310 VAL A C 1
ATOM 2333 O O . VAL A 1 310 ? -10.967 13.764 7.561 1.00 98.38 310 VAL A O 1
ATOM 2336 N N . SER A 1 311 ? -12.185 13.807 9.447 1.00 98.38 311 SER A N 1
ATOM 2337 C CA . SER A 1 311 ? -11.080 14.120 10.363 1.00 98.38 311 SER A CA 1
ATOM 2338 C C . SER A 1 311 ? -9.958 13.072 10.316 1.00 98.38 311 SER A C 1
ATOM 2340 O O . SER A 1 311 ? -8.781 13.430 10.202 1.00 98.38 311 SER A O 1
ATOM 2342 N N . ILE A 1 312 ? -10.317 11.784 10.344 1.00 98.25 312 ILE A N 1
ATOM 2343 C CA . ILE A 1 312 ? -9.377 10.655 10.267 1.00 98.25 312 ILE A CA 1
ATOM 2344 C C . ILE A 1 312 ? -8.660 10.643 8.919 1.00 98.25 312 ILE A C 1
ATOM 2346 O O . ILE A 1 312 ? -7.431 10.608 8.863 1.00 98.25 312 ILE A O 1
ATOM 2350 N N . ILE A 1 313 ? -9.412 10.711 7.818 1.00 98.19 313 ILE A N 1
ATOM 2351 C CA . ILE A 1 313 ? -8.829 10.665 6.475 1.00 98.19 313 ILE A CA 1
ATOM 2352 C C . ILE A 1 313 ? -7.976 11.907 6.200 1.00 98.19 313 ILE A C 1
ATOM 2354 O O . ILE A 1 313 ? -6.931 11.790 5.566 1.00 98.19 313 ILE A O 1
ATOM 2358 N N . ALA A 1 314 ? -8.341 13.078 6.728 1.00 98.06 314 ALA A N 1
ATOM 2359 C CA . ALA A 1 314 ? -7.504 14.271 6.650 1.00 98.06 314 ALA A CA 1
ATOM 2360 C C . ALA A 1 314 ? -6.155 14.080 7.367 1.00 98.06 314 ALA A C 1
ATOM 2362 O O . ALA A 1 314 ? -5.122 14.471 6.818 1.00 98.06 314 ALA A O 1
ATOM 2363 N N . GLU A 1 315 ? -6.135 13.443 8.545 1.00 97.75 315 GLU A N 1
ATOM 2364 C CA . GLU A 1 315 ? -4.885 13.113 9.245 1.00 97.75 315 GLU A CA 1
ATOM 2365 C C . GLU A 1 315 ? -4.034 12.124 8.442 1.00 97.75 315 GLU A C 1
ATOM 2367 O O . GLU A 1 315 ? -2.848 12.365 8.219 1.00 97.75 315 GLU A O 1
ATOM 2372 N N . ILE A 1 316 ? -4.648 11.057 7.929 1.00 96.19 316 ILE A N 1
ATOM 2373 C CA . ILE A 1 316 ? -3.973 10.045 7.107 1.00 96.19 316 ILE A CA 1
ATOM 2374 C C . ILE A 1 316 ? -3.381 10.668 5.840 1.00 96.19 316 ILE A C 1
ATOM 2376 O O . ILE A 1 316 ? -2.224 10.415 5.505 1.00 96.19 316 ILE A O 1
ATOM 2380 N N . ILE A 1 317 ? -4.122 11.546 5.157 1.00 95.50 317 ILE A N 1
ATOM 2381 C CA . ILE A 1 317 ? -3.611 12.288 3.998 1.00 95.50 317 ILE A CA 1
ATOM 2382 C C . ILE A 1 317 ? -2.450 13.193 4.411 1.00 95.50 317 ILE A C 1
ATOM 2384 O O . ILE A 1 317 ? -1.464 13.285 3.678 1.00 95.50 317 ILE A O 1
ATOM 2388 N N . GLN A 1 318 ? -2.538 13.857 5.566 1.00 94.69 318 GLN A N 1
ATOM 2389 C CA . GLN A 1 318 ? -1.446 14.683 6.067 1.00 94.69 318 GLN A CA 1
ATOM 2390 C C . GLN A 1 318 ? -0.184 13.843 6.293 1.00 94.69 318 GLN A C 1
ATOM 2392 O O . GLN A 1 318 ? 0.890 14.266 5.872 1.00 94.69 318 GLN A O 1
ATOM 2397 N N . VAL A 1 319 ? -0.295 12.657 6.895 1.00 92.56 319 VAL A N 1
ATOM 2398 C CA . VAL A 1 319 ? 0.834 11.731 7.096 1.00 92.56 319 VAL A CA 1
ATOM 2399 C C . VAL A 1 319 ? 1.389 11.252 5.756 1.00 92.56 319 VAL A C 1
ATOM 2401 O O . VAL A 1 319 ? 2.591 11.383 5.519 1.00 92.56 319 VAL A O 1
ATOM 2404 N N . ARG A 1 320 ? 0.515 10.839 4.828 1.00 88.31 320 ARG A N 1
ATOM 2405 C CA . ARG A 1 320 ? 0.874 10.476 3.449 1.00 88.31 320 ARG A CA 1
ATOM 2406 C C . ARG A 1 320 ? 1.691 11.562 2.751 1.00 88.31 320 ARG A C 1
ATOM 2408 O O . ARG A 1 320 ? 2.648 11.265 2.047 1.00 88.31 320 ARG A O 1
ATOM 2415 N N . ARG A 1 321 ? 1.335 12.838 2.934 1.00 85.81 321 ARG A N 1
ATOM 2416 C CA . ARG A 1 321 ? 2.070 13.972 2.343 1.00 85.81 321 ARG A CA 1
ATOM 2417 C C . ARG A 1 321 ? 3.295 14.383 3.154 1.00 85.81 321 ARG A C 1
ATOM 2419 O O . ARG A 1 321 ? 4.276 14.808 2.560 1.00 85.81 321 ARG A O 1
ATOM 2426 N N . LYS A 1 322 ? 3.296 14.229 4.478 1.00 77.25 322 LYS A N 1
ATOM 2427 C CA . LYS A 1 322 ? 4.476 14.482 5.322 1.00 77.25 322 LYS A CA 1
ATOM 2428 C C . LYS A 1 322 ? 5.588 13.472 5.079 1.00 77.25 322 LYS A C 1
ATOM 2430 O O . LYS A 1 322 ? 6.738 13.887 5.112 1.00 77.25 322 LYS A O 1
ATOM 2435 N N . LYS A 1 323 ? 5.260 12.223 4.729 1.00 61.97 323 LYS A N 1
ATOM 2436 C CA . LYS A 1 323 ? 6.225 11.270 4.157 1.00 61.97 323 LYS A CA 1
ATOM 2437 C C . LYS A 1 323 ? 6.955 11.876 2.949 1.00 61.97 323 LYS A C 1
ATOM 2439 O O . LYS A 1 323 ? 8.143 11.687 2.796 1.00 61.97 323 LYS A O 1
ATOM 2444 N N . VAL A 1 324 ? 6.269 12.694 2.147 1.00 52.38 324 VAL A N 1
ATOM 2445 C CA . VAL A 1 324 ? 6.862 13.398 0.995 1.00 52.38 324 VAL A CA 1
ATOM 2446 C C . VAL A 1 324 ? 7.590 14.702 1.398 1.00 52.38 324 VAL A C 1
ATOM 2448 O O . VAL A 1 324 ? 8.515 15.125 0.707 1.00 52.38 324 VAL A O 1
ATOM 2451 N N . ILE A 1 325 ? 7.205 15.373 2.495 1.00 39.28 325 ILE A N 1
ATOM 2452 C CA . ILE A 1 325 ? 7.701 16.723 2.866 1.00 39.28 325 ILE A CA 1
ATOM 2453 C C . ILE A 1 325 ? 8.821 16.714 3.922 1.00 39.28 325 ILE A C 1
ATOM 2455 O O . ILE A 1 325 ? 9.732 17.527 3.812 1.00 39.28 325 ILE A O 1
ATOM 2459 N N . LEU A 1 326 ? 8.824 15.808 4.909 1.00 34.75 326 LEU A N 1
ATOM 2460 C CA . LEU A 1 326 ? 9.890 15.729 5.933 1.00 34.75 326 LEU A CA 1
ATOM 2461 C C . LEU A 1 326 ? 11.267 15.355 5.347 1.00 34.75 326 LEU A C 1
ATOM 2463 O O . LEU A 1 326 ? 12.289 15.536 5.999 1.00 34.75 326 LEU A O 1
ATOM 2467 N N . GLU A 1 327 ? 11.288 14.920 4.091 1.00 41.78 327 GLU A N 1
ATOM 2468 C CA . GLU A 1 327 ? 12.477 14.647 3.276 1.00 41.78 327 GLU A CA 1
ATOM 2469 C C . GLU A 1 327 ? 12.668 15.727 2.184 1.00 41.78 327 GLU A C 1
ATOM 2471 O O . GLU A 1 327 ? 13.263 15.490 1.137 1.00 41.78 32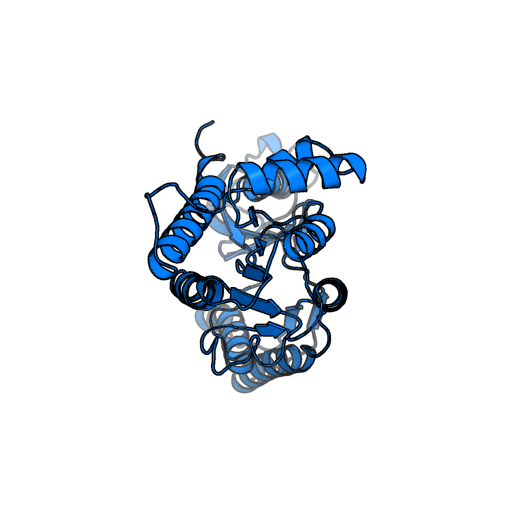7 GLU A O 1
ATOM 2476 N N . GLY A 1 328 ? 12.048 16.904 2.340 1.00 33.47 328 GLY A N 1
ATOM 2477 C CA . GLY A 1 328 ? 12.066 18.025 1.386 1.00 33.47 328 GLY A CA 1
ATOM 2478 C C . GLY A 1 328 ? 12.545 19.363 1.942 1.00 33.47 328 GLY A C 1
ATOM 2479 O O . GLY A 1 328 ? 12.670 20.306 1.170 1.00 33.47 328 GLY A O 1
ATOM 2480 N N . GLU A 1 329 ? 12.834 19.452 3.238 1.00 30.81 329 GLU A N 1
ATOM 2481 C CA . GLU A 1 329 ? 13.393 20.650 3.872 1.00 30.81 329 GLU A CA 1
ATOM 2482 C C . GLU A 1 329 ? 14.638 20.293 4.694 1.00 30.81 329 GLU A C 1
ATOM 2484 O O . GLU A 1 329 ? 14.625 20.430 5.915 1.00 30.81 329 GLU A O 1
ATOM 2489 N N . ARG A 1 330 ? 15.706 19.811 4.042 1.00 34.09 330 ARG A N 1
ATOM 2490 C CA . ARG A 1 330 ? 17.102 19.977 4.489 1.00 34.09 330 ARG A CA 1
ATOM 2491 C C . ARG A 1 330 ? 18.042 19.999 3.297 1.00 34.09 330 ARG A C 1
ATOM 2493 O O . ARG A 1 330 ? 17.900 19.103 2.440 1.00 34.09 330 ARG A O 1
#

pLDDT: mean 88.29, std 12.73, range [30.81, 98.38]

InterPro domains:
  IPR003777 XdhC- CoxI [PF02625] (79-142)
  IPR027051 XdhC Rossmann domain [PF13478] (174-316)
  IPR036291 NAD(P)-binding domain superfamily [SSF51735] (169-266)
  IPR036921 PurM-like, N-terminal domain superfamily [G3DSA:3.30.1330.10] (1-93)
  IPR036921 PurM-like, N-terminal domain superfamily [SSF55326] (2-86)
  IPR052698 Molybdenum Cofactor Utilization and Processing [PTHR30388] (76-323)

Sequence (330 aa):
LDLITPIVNDPYIFGQIAATNSLSDIFAMGGRPLMALNIVCFPEEEGKYHLLDMILQGGADKVAEAGALLAGGHSVNDKGETIALVTVIETKGSTPRGVGAKMLVNKDGLISGTIGGGITEARVIEEVKQALKEGKGKLLTYHLTKEKAALDEGAICGGDMKVFIDILQPKEEVLIFGAGHIAVYVSRLAKMVGFKVTVIDSRKEFANQDRFPEADEIIAEDTEKALRHLNIAPSTYIIVVTRGHLKDEEVLASVVRSNAVYIGMIGSRKKNATVFQHLEKQGVSAQELKKVHAPIGIDIGARTPEEIAVSIIAEIIQVRRKKVILEGER

Organism: NCBI:txid412755

Foldseek 3Di:
DDDDDDPDPQLLVSLLVGLCRVCVVCVVVVHQAAEDADEEEDAPFPPCVVSVVSSPNSNQVNCVVSVYYHPYYDYHNHLFFKKKKKFWQDKFAFAQDHGGFIWIAGLVGDIDGDPRDDPVRVVVSVVRNVCSQLVHKDKDKDQPPPVVCVVDVPDPTRMMIIMIIDIDGGAAAEEEEALDPLVLLLLVVCVVVRHQYEYEALDPVRQDCVSNVSHPYTHNRQLVVVVVRDRQALRYAYEADHDDLVSSLVNCLVPLPGNHLAAAYADDPVSLVVSVVVSVVVVDDPVSSVRYHVNAFDPPVDDDSNSVSVRNVVVVVVSVVVSNPVSPDD

Nearest PDB structures (foldseek):
  2we8-assembly1_A-2  TM=7.842E-01  e=4.683E-22  Mycolicibacterium smegmatis MC2 155
  2we8-assembly2_B-3  TM=7.799E-01  e=9.080E-22  Mycolicibacterium smegmatis MC2 155
  2we7-assembly2_B-2  TM=6.472E-01  e=1.105E-22  Mycolicibacterium smegmatis MC2 155
  3on5-assembly1_A  TM=5.871E-01  e=4.611E-21  Halalkalibacterium halodurans
  3on5-assembly1_B  TM=6.004E-01  e=1.153E-17  Halalkalibacterium halodurans

Mean predicted aligned error: 8.17 Å

Secondary structure (DSSP, 8-state):
-------SS-HHHHHHHHHHHHHHHHHHTT----EEEEEEEE---TT-HHHHHHHHHHHHHHHHHTT-EEEEEEEEE-----EEEEEEEEEESS-SS-TT-EEEE-TT--EEE-SS-HHHHHHHHHHHHHHHHTT--EEEEEE--GGGSTTSTT-----EEEEEEEEEPPPPEEEEE--SHHHHHHHHHHHHTT-EEEEE-S-TTTSSTTT-TT-SEEE-S-HHHHHTT----TTEEEEE--SSHHHHHHHHHHHTTS--SEEEE-S-HHHHHHHHHHHHHTT--HHHHTTEESS-S--S---SHHHHHHHHHHHHHHHHHHHHHTTS--